Protein AF-A0A7V5NV35-F1 (afdb_monomer_lite)

Sequence (271 aa):
MITYDWQQRMRKDTLDFLEHKIPDKDYDFEIIYNAYPERVNGEVPQPVVTYVAKEMRKVIQNDPDTYIDFLLFIQKNKGDNGKKIFNYVMSKVALKHPGSYDEIFRKALKDTHDKSEIKKICDNIILPLLKKYPDKYIDDVITTVRHVPKDDVIDCAFATLCKYMKTNKTQAKTINQKIDSFWNSENKMIRNGIVQILKCLYKIDKRLYRDTYRSYQSTYNPNFIEILADSISENSQLIREIVERWEKSGNIRIKKAAHTAEKTLKKLKRT

Foldseek 3Di:
DPPLPLLVQLLVLLVCCLPPVLVVVNLPNCVSCVSPDDDDVNHDDPVVLVSSLVSNLVPCLVPVVSCVVSLLCLCPPVPPSSLVSSLSNQLNNCLSPPPPCLVVLLVSCQVDDDLVSLLSNLVRHLLVCCVRPVVVSLVSLLVSLVPRPDLSNLLSSLVSVLVNCQVPVVCLLVSLVSLVVCLPPPDPSSLVSLLSSLLSCCVRPVPVSLVVCVVCLPDPDLSNLLSLLSNDDAQDPSLVVSLVVQCPDPDPSSVVSSVSSVVVNVVRVVD

Secondary structure (DSSP, 8-state):
-----HHHHHHHHHHHIIIIITTTT---GGGGGGG----BTTB--HHHHHHHHHHHHHHHTTS-GGGHHHHHHHHHHSHHHHHHHHHHHHHHHHHHSTTTTHHHHHHHHHH---HHHHHHHIIIIIHHHHHHSHHHHHHHHHHHHHH---HHHHHHHHHHHHHHHHH-GGGHHHHHHHGGGGTT---HHHHHHHHHHHHHHHHH-HHHHHHHHHHHTT---HHHHHHHHHT-----HHHHHHHHHHHT-S-HHHHHHHHHHHHHHHHHHT-

Radius of gyration: 23.95 Å; chains: 1; bounding box: 50×41×72 Å

Structure (mmCIF, N/CA/C/O backbone):
data_AF-A0A7V5NV35-F1
#
_entry.id   AF-A0A7V5NV35-F1
#
loop_
_atom_site.group_PDB
_atom_site.id
_atom_site.type_symbol
_atom_site.label_atom_id
_atom_site.label_alt_id
_atom_site.label_comp_id
_atom_site.label_asym_id
_atom_site.label_entity_id
_atom_site.label_seq_id
_atom_site.pdbx_PDB_ins_code
_atom_site.Cartn_x
_atom_site.Cartn_y
_atom_site.Cartn_z
_atom_site.occupancy
_atom_site.B_iso_or_equiv
_atom_site.auth_seq_id
_atom_site.auth_comp_id
_atom_site.auth_asym_id
_atom_site.auth_atom_id
_atom_site.pdbx_PDB_model_num
ATOM 1 N N . MET A 1 1 ? 19.141 28.325 -36.140 1.00 39.19 1 MET A N 1
ATOM 2 C CA . MET A 1 1 ? 19.020 27.668 -34.823 1.00 39.19 1 MET A CA 1
ATOM 3 C C . MET A 1 1 ? 18.359 26.324 -35.083 1.00 39.19 1 MET A C 1
ATOM 5 O O . MET A 1 1 ? 17.170 26.300 -35.360 1.00 39.19 1 MET A O 1
ATOM 9 N N . ILE A 1 2 ? 19.138 25.243 -35.194 1.00 38.41 2 ILE A N 1
ATOM 10 C CA . ILE A 1 2 ? 18.564 23.910 -35.424 1.00 38.41 2 ILE A CA 1
ATOM 11 C C . ILE A 1 2 ? 17.849 23.546 -34.129 1.00 38.41 2 ILE A C 1
ATOM 13 O O . ILE A 1 2 ? 18.498 23.426 -33.092 1.00 38.41 2 ILE A O 1
ATOM 17 N N . THR A 1 3 ? 16.525 23.432 -34.168 1.00 46.84 3 THR A N 1
ATOM 18 C CA . THR A 1 3 ? 15.734 22.845 -33.087 1.00 46.84 3 THR A CA 1
ATOM 19 C C . THR A 1 3 ? 16.183 21.393 -32.980 1.00 46.84 3 THR A C 1
ATOM 21 O O . THR A 1 3 ? 15.725 20.528 -33.719 1.00 46.84 3 THR A O 1
ATOM 24 N N . TYR A 1 4 ? 17.205 21.149 -32.167 1.00 56.69 4 TYR A N 1
ATOM 25 C CA . TYR A 1 4 ? 17.780 19.831 -31.980 1.00 56.69 4 TYR A CA 1
ATOM 26 C C . TYR A 1 4 ? 16.712 18.965 -31.307 1.00 56.69 4 TYR A C 1
ATOM 28 O O . TYR A 1 4 ? 16.421 19.131 -30.120 1.00 56.69 4 TYR A O 1
ATOM 36 N N . ASP A 1 5 ? 16.071 18.093 -32.088 1.00 81.38 5 ASP A N 1
ATOM 37 C CA . ASP A 1 5 ? 15.040 17.182 -31.599 1.00 81.38 5 ASP A CA 1
ATOM 38 C C . ASP A 1 5 ? 15.710 16.043 -30.817 1.00 81.38 5 ASP A C 1
ATOM 40 O O . ASP A 1 5 ? 15.883 14.912 -31.280 1.00 81.38 5 ASP A O 1
ATOM 44 N N . TRP A 1 6 ? 16.146 16.380 -29.603 1.00 84.81 6 TRP A N 1
ATOM 45 C CA . TRP A 1 6 ? 16.768 15.453 -28.665 1.00 84.81 6 TRP A CA 1
ATOM 46 C C . TRP A 1 6 ? 15.860 14.256 -28.367 1.00 84.81 6 TRP A C 1
ATOM 48 O O . TRP A 1 6 ? 16.369 13.190 -28.033 1.00 84.81 6 TRP A O 1
ATOM 58 N N . GLN A 1 7 ? 14.537 14.400 -28.519 1.00 89.50 7 GLN A N 1
ATOM 59 C CA . GLN A 1 7 ? 13.579 13.317 -28.315 1.00 89.50 7 GLN A CA 1
ATOM 60 C C . GLN A 1 7 ? 13.714 12.263 -29.410 1.00 89.50 7 GLN A C 1
ATOM 62 O O . GLN A 1 7 ? 13.803 11.075 -29.103 1.00 89.50 7 GLN A O 1
ATOM 67 N N . GLN A 1 8 ? 13.792 12.679 -30.678 1.00 89.69 8 GLN A N 1
ATOM 68 C CA . GLN A 1 8 ? 14.031 11.751 -31.787 1.00 89.69 8 GLN A CA 1
ATOM 69 C C . GLN A 1 8 ? 15.355 11.007 -31.633 1.00 89.69 8 GLN A C 1
ATOM 71 O O . GLN A 1 8 ? 15.385 9.782 -31.772 1.00 89.69 8 GLN A O 1
ATOM 76 N N . ARG A 1 9 ? 16.434 11.726 -31.298 1.00 89.50 9 ARG A N 1
ATOM 77 C CA . ARG A 1 9 ? 17.740 11.095 -31.081 1.00 89.50 9 ARG A CA 1
ATOM 78 C C . ARG A 1 9 ? 17.706 10.123 -29.902 1.00 89.50 9 ARG A C 1
ATOM 80 O O . ARG A 1 9 ? 18.072 8.970 -30.077 1.00 89.50 9 ARG A O 1
ATOM 87 N N . MET A 1 10 ? 17.179 10.533 -28.747 1.00 91.75 10 MET A N 1
ATOM 88 C CA . MET A 1 10 ? 17.043 9.642 -27.588 1.00 91.75 10 MET A CA 1
ATOM 89 C C . MET A 1 10 ? 16.215 8.410 -27.881 1.00 91.75 10 MET A C 1
ATOM 91 O O . MET A 1 10 ? 16.534 7.334 -27.390 1.00 91.75 10 MET A O 1
ATOM 95 N N . ARG A 1 11 ? 15.129 8.552 -28.644 1.00 94.56 11 ARG A N 1
ATOM 96 C CA . ARG A 1 11 ? 14.319 7.406 -29.037 1.00 94.56 11 ARG A CA 1
ATOM 97 C C . ARG A 1 11 ? 15.155 6.418 -29.844 1.00 94.56 11 ARG A C 1
ATOM 99 O O . ARG A 1 11 ? 15.095 5.231 -29.551 1.00 94.56 11 ARG A O 1
ATOM 106 N N . LYS A 1 12 ? 15.931 6.899 -30.820 1.00 94.38 12 LYS A N 1
ATOM 107 C CA . LYS A 1 12 ? 16.831 6.052 -31.611 1.00 94.38 12 LYS A CA 1
ATOM 108 C C . LYS A 1 12 ? 17.874 5.370 -30.722 1.00 94.38 12 LYS A C 1
ATOM 110 O O . LYS A 1 12 ? 17.981 4.153 -30.773 1.00 94.38 12 LYS A O 1
ATOM 115 N N . ASP A 1 13 ? 18.541 6.129 -29.858 1.00 94.50 13 ASP A N 1
ATOM 116 C CA . ASP A 1 13 ? 19.580 5.613 -28.957 1.00 94.50 13 ASP A CA 1
ATOM 117 C C . ASP A 1 13 ? 18.999 4.624 -27.923 1.00 94.50 13 ASP A C 1
ATOM 119 O O . ASP A 1 13 ? 19.639 3.643 -27.565 1.00 94.50 13 ASP A O 1
ATOM 123 N N . THR A 1 14 ? 17.752 4.825 -27.478 1.00 95.69 14 THR A N 1
ATOM 124 C CA . THR A 1 14 ? 17.052 3.877 -26.592 1.00 95.69 14 THR A CA 1
ATOM 125 C C . THR A 1 14 ? 16.744 2.565 -27.306 1.00 95.69 14 THR A C 1
ATOM 127 O O . THR A 1 14 ? 16.887 1.503 -26.708 1.00 95.69 14 THR A O 1
ATOM 130 N N . LEU A 1 15 ? 16.287 2.624 -28.560 1.00 95.44 15 LEU A N 1
ATOM 131 C CA . LEU A 1 15 ? 16.001 1.423 -29.347 1.00 95.44 15 LEU A CA 1
ATOM 132 C C . LEU A 1 15 ? 17.287 0.648 -29.640 1.00 95.44 15 LEU A C 1
ATOM 134 O O . LEU A 1 15 ? 17.321 -0.552 -29.400 1.00 95.44 15 LEU A O 1
ATOM 138 N N . ASP A 1 16 ? 18.341 1.351 -30.053 1.00 95.12 16 ASP A N 1
ATOM 139 C CA . ASP A 1 16 ? 19.663 0.767 -30.286 1.00 95.12 16 ASP A CA 1
ATOM 140 C C . ASP A 1 16 ? 20.226 0.098 -29.023 1.00 95.12 16 ASP A C 1
ATOM 142 O O . ASP A 1 16 ? 20.675 -1.044 -29.066 1.00 95.12 16 ASP A O 1
ATOM 146 N N . PHE A 1 17 ? 20.109 0.762 -27.868 1.00 96.19 17 PHE A N 1
ATOM 147 C CA . PHE A 1 17 ? 20.490 0.184 -26.582 1.00 96.19 17 PHE A CA 1
ATOM 148 C C . PHE A 1 17 ? 19.737 -1.124 -26.292 1.00 96.19 17 PHE A C 1
ATOM 150 O O . PHE A 1 17 ? 20.342 -2.123 -25.907 1.00 96.19 17 PHE A O 1
ATOM 157 N N . LEU A 1 18 ? 18.418 -1.148 -26.493 1.00 95.25 18 LEU A N 1
ATOM 158 C CA . LEU A 1 18 ? 17.619 -2.347 -26.233 1.00 95.25 18 LEU A CA 1
ATOM 159 C C . LEU A 1 18 ? 17.896 -3.494 -27.211 1.00 95.25 18 LEU A C 1
ATOM 161 O O . LEU A 1 18 ? 17.760 -4.648 -26.811 1.00 95.25 18 LEU A O 1
ATOM 165 N N . GLU A 1 19 ? 18.241 -3.186 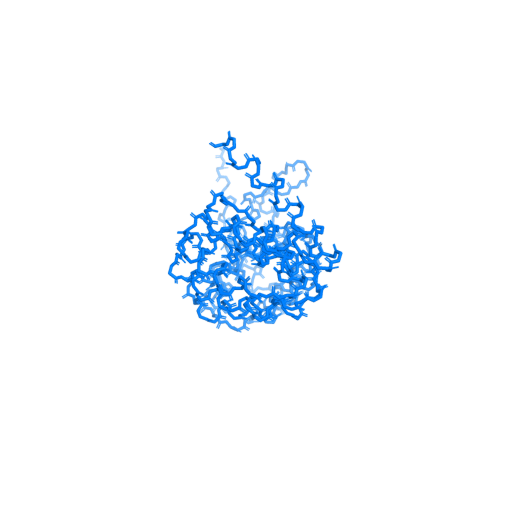-28.459 1.00 93.94 19 GLU A N 1
ATOM 166 C CA . GLU A 1 19 ? 18.465 -4.172 -29.520 1.00 93.94 19 GLU A CA 1
ATOM 167 C C . GLU A 1 19 ? 19.887 -4.740 -29.502 1.00 93.94 19 GLU A C 1
ATOM 169 O O . GLU A 1 19 ? 20.060 -5.942 -29.673 1.00 93.94 19 GLU A O 1
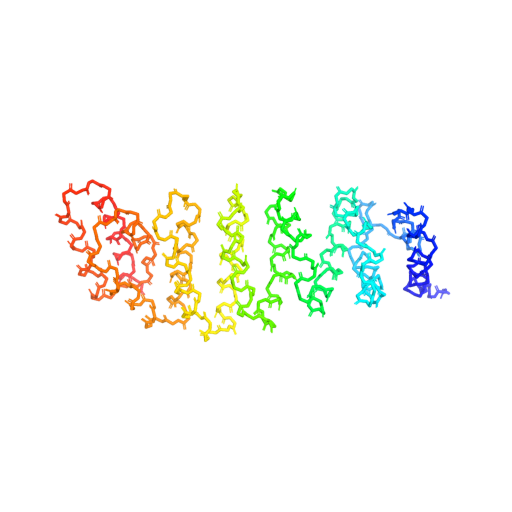ATOM 174 N N . HIS A 1 20 ? 20.896 -3.905 -29.240 1.00 93.56 20 HIS A N 1
ATOM 175 C CA . HIS A 1 20 ? 22.301 -4.292 -29.379 1.00 93.56 20 HIS A CA 1
ATOM 176 C C . HIS A 1 20 ? 23.048 -4.377 -28.045 1.00 93.56 20 HIS A C 1
ATOM 178 O O . HIS A 1 20 ? 23.904 -5.237 -27.885 1.00 93.56 20 HIS A O 1
ATOM 184 N N . LYS A 1 21 ? 22.733 -3.530 -27.053 1.00 93.75 21 LYS A N 1
ATOM 185 C CA . LYS A 1 21 ? 23.484 -3.500 -25.780 1.00 93.75 21 LYS A CA 1
ATOM 186 C C . LYS A 1 21 ? 22.980 -4.509 -24.757 1.00 93.75 21 LYS A C 1
ATOM 188 O O . LYS A 1 21 ? 23.778 -5.164 -24.089 1.00 93.75 21 LYS A O 1
ATOM 193 N N . ILE A 1 22 ? 21.659 -4.666 -24.649 1.00 93.06 22 ILE A N 1
ATOM 194 C CA . ILE A 1 22 ? 21.060 -5.614 -23.701 1.00 93.06 22 ILE A CA 1
ATOM 195 C C . ILE A 1 22 ? 21.490 -7.068 -23.964 1.00 93.06 22 ILE A C 1
ATOM 197 O O . ILE A 1 22 ? 21.887 -7.716 -22.992 1.00 93.06 22 ILE A O 1
ATOM 201 N N . PRO A 1 23 ? 21.470 -7.598 -25.207 1.00 91.81 23 PRO A N 1
ATOM 202 C CA . PRO A 1 23 ? 21.914 -8.973 -25.465 1.00 91.81 23 PRO A CA 1
ATOM 203 C C . PRO A 1 23 ? 23.375 -9.226 -25.068 1.00 91.81 23 PRO A C 1
ATOM 205 O O . PRO A 1 23 ? 23.697 -10.295 -24.549 1.00 91.81 23 PRO A O 1
ATOM 208 N N . ASP A 1 24 ? 24.227 -8.209 -25.213 1.00 92.12 24 ASP A N 1
ATOM 209 C CA . ASP A 1 24 ? 25.645 -8.244 -24.836 1.00 92.12 24 ASP A CA 1
ATOM 210 C C . ASP A 1 24 ? 25.883 -8.034 -23.328 1.00 92.12 24 ASP A C 1
ATOM 212 O O . ASP A 1 24 ? 27.025 -7.988 -22.867 1.00 92.12 24 ASP A O 1
ATOM 216 N N . LYS A 1 25 ? 24.809 -7.925 -22.530 1.00 92.12 25 LYS A N 1
ATOM 217 C CA . LYS A 1 25 ? 24.832 -7.633 -21.085 1.00 92.12 25 LYS A CA 1
ATOM 218 C C . LYS A 1 25 ? 25.487 -6.290 -20.734 1.00 92.12 25 LYS A C 1
ATOM 220 O O . LYS A 1 25 ? 25.892 -6.075 -19.589 1.00 92.12 25 LYS A O 1
ATOM 225 N N . ASP A 1 26 ? 25.542 -5.365 -21.691 1.00 93.69 26 ASP A N 1
ATOM 226 C CA . ASP A 1 26 ? 25.956 -3.980 -21.482 1.00 93.69 26 ASP A CA 1
ATOM 227 C C . ASP A 1 26 ? 24.750 -3.162 -20.995 1.00 93.69 26 ASP A C 1
ATOM 229 O O . ASP A 1 26 ? 23.953 -2.624 -21.762 1.00 93.69 26 ASP A O 1
ATOM 233 N N . TYR A 1 27 ? 24.571 -3.123 -19.674 1.00 94.94 27 TYR A N 1
ATOM 234 C CA . TYR A 1 27 ? 23.415 -2.494 -19.028 1.00 94.94 27 TYR A CA 1
ATOM 235 C C . TYR A 1 27 ? 23.615 -1.008 -18.699 1.00 94.94 27 TYR A C 1
ATOM 237 O O . TYR A 1 27 ? 22.862 -0.443 -17.892 1.00 94.94 27 TYR A O 1
ATOM 245 N N . ASP A 1 28 ? 24.609 -0.351 -19.302 1.00 93.00 28 ASP A N 1
ATOM 246 C CA . ASP A 1 28 ? 24.886 1.063 -19.065 1.00 93.00 28 ASP A CA 1
ATOM 247 C C . ASP A 1 28 ? 23.948 1.999 -19.844 1.00 93.00 28 ASP A C 1
ATOM 249 O O . ASP A 1 28 ? 24.339 2.709 -20.768 1.00 93.00 28 ASP A O 1
ATOM 253 N N . PHE A 1 29 ? 22.671 2.025 -19.453 1.00 93.19 29 PHE A N 1
ATOM 254 C CA . PHE A 1 29 ? 21.657 2.838 -20.134 1.00 93.19 29 PHE A CA 1
ATOM 255 C C . PHE A 1 29 ? 21.919 4.351 -20.067 1.00 93.19 29 PHE A C 1
ATOM 257 O O . PHE A 1 29 ? 21.301 5.116 -20.808 1.00 93.19 29 PHE A O 1
ATOM 264 N N . GLU A 1 30 ? 22.794 4.810 -19.169 1.00 91.94 30 GLU A N 1
ATOM 265 C CA . GLU A 1 30 ? 23.096 6.233 -18.991 1.00 91.94 30 GLU A CA 1
ATOM 266 C C . GLU A 1 30 ? 23.756 6.829 -20.242 1.00 91.94 30 GLU A C 1
ATOM 268 O O . GLU A 1 30 ? 23.628 8.031 -20.481 1.00 91.94 30 GLU A O 1
ATOM 273 N N . ILE A 1 31 ? 24.331 5.983 -21.110 1.00 90.69 31 ILE A N 1
ATOM 274 C CA . ILE A 1 31 ? 24.833 6.363 -22.436 1.00 90.69 31 ILE A CA 1
ATOM 275 C C . ILE A 1 31 ? 23.765 7.044 -23.308 1.00 90.69 31 ILE A C 1
ATOM 277 O O . ILE A 1 31 ? 24.090 7.945 -24.081 1.00 90.69 31 ILE A O 1
ATOM 281 N N . ILE A 1 32 ? 22.483 6.695 -23.137 1.00 93.12 32 ILE A N 1
ATOM 282 C CA . ILE A 1 32 ? 21.355 7.300 -23.868 1.00 93.12 32 ILE A CA 1
ATOM 283 C C . ILE A 1 32 ? 21.252 8.802 -23.552 1.00 93.12 32 ILE A C 1
ATOM 285 O O . ILE A 1 32 ? 20.855 9.609 -24.396 1.00 93.12 32 ILE A O 1
ATOM 289 N N . TYR A 1 33 ? 21.648 9.219 -22.346 1.00 92.81 33 TYR A N 1
ATOM 290 C CA . TYR A 1 33 ? 21.588 10.620 -21.929 1.00 92.81 33 TYR A CA 1
ATOM 291 C C . TYR A 1 33 ? 22.643 11.504 -22.597 1.00 92.81 33 TYR A C 1
ATOM 293 O O . TYR A 1 33 ? 22.518 12.727 -22.534 1.00 92.81 33 TYR A O 1
ATOM 301 N N . ASN A 1 34 ? 23.630 10.931 -23.294 1.00 88.00 34 ASN A N 1
ATOM 302 C CA . ASN A 1 34 ? 24.572 11.702 -24.111 1.00 88.00 34 ASN A CA 1
ATOM 303 C C . ASN A 1 34 ? 23.867 12.456 -25.248 1.00 88.00 34 ASN A C 1
ATOM 305 O O . ASN A 1 34 ? 24.372 13.471 -25.726 1.00 88.00 34 ASN A O 1
ATOM 309 N N . ALA A 1 35 ? 22.667 12.016 -25.645 1.00 85.00 35 ALA A N 1
ATOM 310 C CA . ALA A 1 35 ? 21.836 12.725 -26.607 1.00 85.00 35 ALA A CA 1
ATOM 311 C C . ALA A 1 35 ? 21.340 14.093 -26.104 1.00 85.00 35 ALA A C 1
ATOM 313 O O . ALA A 1 35 ? 20.920 14.897 -26.934 1.00 85.00 35 ALA A O 1
ATOM 314 N N . TYR A 1 36 ? 21.386 14.379 -24.796 1.00 87.06 36 TYR A N 1
ATOM 315 C CA . TYR A 1 36 ? 20.931 15.640 -24.202 1.00 87.06 36 TYR A CA 1
ATOM 316 C C . TYR A 1 36 ? 22.013 16.234 -23.304 1.00 87.06 36 TYR A C 1
ATOM 318 O O . TYR A 1 36 ? 22.296 15.661 -22.255 1.00 87.06 36 TYR A O 1
ATOM 326 N N . PRO A 1 37 ? 22.632 17.362 -23.683 1.00 82.00 37 PRO A N 1
ATOM 327 C CA . PRO A 1 37 ? 23.803 17.888 -22.984 1.00 82.00 37 PRO A CA 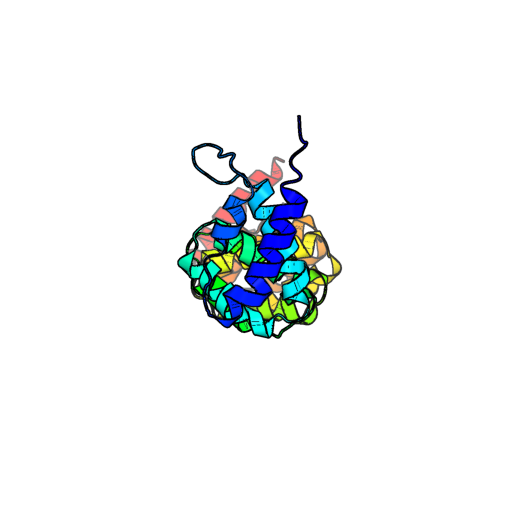1
ATOM 328 C C . PRO A 1 37 ? 23.470 18.654 -21.697 1.00 82.00 37 PRO A C 1
ATOM 330 O O . PRO A 1 37 ? 24.323 18.761 -20.820 1.00 82.00 37 PRO A O 1
ATOM 333 N N . GLU A 1 38 ? 22.252 19.183 -21.546 1.00 86.94 38 GLU A N 1
ATOM 334 C CA . GLU A 1 38 ? 21.926 20.041 -20.402 1.00 86.94 38 GLU A CA 1
ATOM 335 C C . GLU A 1 38 ? 21.842 19.243 -19.094 1.00 86.94 38 GLU A C 1
ATOM 337 O O . GLU A 1 38 ? 21.333 18.116 -19.042 1.00 86.94 38 GLU A O 1
ATOM 342 N N . ARG A 1 39 ? 22.344 19.843 -18.014 1.00 87.81 39 ARG A N 1
ATOM 343 C CA . ARG A 1 39 ? 22.343 19.277 -16.663 1.00 87.81 39 ARG A CA 1
ATOM 344 C C . ARG A 1 39 ? 21.788 20.304 -15.687 1.00 87.81 39 ARG A C 1
ATOM 346 O O . ARG A 1 39 ? 22.099 21.487 -15.792 1.00 87.81 39 ARG A O 1
ATOM 353 N N . VAL A 1 40 ? 20.999 19.850 -14.721 1.00 82.06 40 VAL A N 1
ATOM 354 C CA . VAL A 1 40 ? 20.509 20.678 -13.611 1.00 82.06 40 VAL A CA 1
ATOM 355 C C . VAL A 1 40 ? 21.204 20.184 -12.354 1.00 82.06 40 VAL A C 1
ATOM 357 O O . VAL A 1 40 ? 21.063 19.019 -12.002 1.00 82.06 40 VAL A O 1
ATOM 360 N N . ASN A 1 41 ? 21.999 21.045 -11.711 1.00 84.12 41 ASN A N 1
ATOM 361 C CA . ASN A 1 41 ? 22.854 20.676 -10.571 1.00 84.12 41 ASN A CA 1
ATOM 362 C C . ASN A 1 41 ? 23.785 19.478 -10.858 1.00 84.12 41 ASN A C 1
ATOM 364 O O . ASN A 1 41 ? 24.036 18.659 -9.983 1.00 84.12 41 ASN A O 1
ATOM 368 N N . GLY A 1 42 ? 24.274 19.355 -12.097 1.00 83.00 42 GLY A N 1
ATOM 369 C CA . GLY A 1 42 ? 25.127 18.238 -12.522 1.00 83.00 42 GLY A CA 1
ATOM 370 C C . GLY A 1 42 ? 24.375 16.952 -12.889 1.00 83.00 42 GLY A C 1
ATOM 371 O O . GLY A 1 42 ? 24.991 16.027 -13.410 1.00 83.00 42 GLY A O 1
ATOM 372 N N . GLU A 1 43 ? 23.053 16.901 -12.713 1.00 87.56 43 GLU A N 1
ATOM 373 C CA . GLU A 1 43 ? 22.237 15.715 -12.985 1.00 87.56 43 GLU A CA 1
ATOM 374 C C . GLU A 1 43 ? 21.413 15.834 -14.274 1.00 87.56 43 GLU A C 1
ATOM 376 O O . GLU A 1 43 ? 21.097 16.926 -14.759 1.00 87.56 43 GLU A O 1
ATOM 381 N N . VAL A 1 44 ? 21.037 14.681 -14.837 1.00 89.50 44 VAL A N 1
ATOM 382 C CA . VAL A 1 44 ? 20.101 14.606 -15.967 1.00 89.50 44 VAL A CA 1
ATOM 383 C C . VAL A 1 44 ? 18.705 15.025 -15.488 1.00 89.50 44 VAL A C 1
ATOM 385 O O . VAL A 1 44 ? 18.203 14.449 -14.518 1.00 89.50 44 VAL A O 1
ATOM 388 N N . PRO A 1 45 ? 18.027 15.974 -16.162 1.00 91.06 45 PRO A N 1
ATOM 389 C CA . PRO A 1 45 ? 16.705 16.415 -15.736 1.00 91.06 45 PRO A CA 1
ATOM 390 C C . PRO A 1 45 ? 15.687 15.272 -15.648 1.00 91.06 45 PRO A C 1
ATOM 392 O O . PRO A 1 45 ? 15.574 14.429 -16.540 1.00 91.06 45 PRO A O 1
ATOM 395 N N . GLN A 1 46 ? 14.855 15.287 -14.606 1.00 89.56 46 GLN A N 1
ATOM 396 C CA . GLN A 1 46 ? 13.826 14.266 -14.387 1.00 89.56 46 GLN A CA 1
ATOM 397 C C . GLN A 1 46 ? 12.871 14.035 -15.585 1.00 89.56 46 GLN A C 1
ATOM 399 O O . GLN A 1 46 ? 12.494 12.878 -15.823 1.00 89.56 46 GLN A O 1
ATOM 404 N N . PRO A 1 47 ? 12.466 15.063 -16.363 1.00 90.31 47 PRO A N 1
ATOM 405 C CA . PRO A 1 47 ? 11.667 14.853 -17.572 1.00 90.31 47 PRO A CA 1
ATOM 406 C C . PRO A 1 47 ? 12.365 13.974 -18.618 1.00 90.31 47 PRO A C 1
ATOM 408 O O . PRO A 1 47 ? 11.703 13.159 -19.258 1.00 90.31 47 PRO A O 1
ATOM 411 N N . VAL A 1 48 ? 13.692 14.078 -18.739 1.00 92.12 48 VAL A N 1
ATOM 412 C CA . VAL A 1 48 ? 14.505 13.282 -19.670 1.00 92.12 48 VAL A CA 1
ATOM 413 C C . VAL A 1 48 ? 14.561 11.821 -19.225 1.00 92.12 48 VAL A C 1
ATOM 415 O O . VAL A 1 48 ? 14.246 10.930 -20.012 1.00 92.12 48 VAL A O 1
ATOM 418 N N . VAL A 1 49 ? 14.841 11.567 -17.942 1.00 93.00 49 VAL A N 1
ATOM 419 C CA . VAL A 1 49 ? 14.804 10.209 -17.356 1.00 93.00 49 VAL A CA 1
ATOM 420 C C . VAL A 1 49 ? 13.438 9.553 -17.592 1.00 93.00 49 VAL A C 1
ATOM 422 O O . VAL A 1 49 ? 13.335 8.385 -17.963 1.00 93.00 49 VAL A O 1
ATOM 425 N N . THR A 1 50 ? 12.365 10.328 -17.424 1.00 92.62 50 THR A N 1
ATOM 426 C CA . THR A 1 50 ? 10.989 9.858 -17.637 1.00 92.62 50 THR A CA 1
ATOM 427 C C . THR A 1 50 ? 10.701 9.565 -19.114 1.00 92.62 50 THR A C 1
ATOM 429 O O . THR A 1 50 ? 9.979 8.613 -19.416 1.00 92.62 50 THR A O 1
ATOM 432 N N . TYR A 1 51 ? 11.260 10.354 -20.038 1.00 94.19 51 TYR A N 1
ATOM 433 C CA . TYR A 1 51 ? 11.150 10.113 -21.477 1.00 94.19 51 TYR A CA 1
ATOM 434 C C . TYR A 1 51 ? 11.832 8.799 -21.876 1.00 94.19 51 TYR A C 1
ATOM 436 O O . TYR A 1 51 ? 11.187 7.952 -22.493 1.00 94.19 51 TYR A O 1
ATOM 444 N N . VAL A 1 52 ? 13.077 8.574 -21.443 1.00 95.00 52 VAL A N 1
ATOM 445 C CA . VAL A 1 52 ? 13.807 7.321 -21.713 1.00 95.00 52 VAL A CA 1
ATOM 446 C C . VAL A 1 52 ? 13.060 6.119 -21.134 1.00 95.00 52 VAL A C 1
ATOM 448 O O . VAL A 1 52 ? 12.807 5.150 -21.848 1.00 95.00 52 VAL A O 1
ATOM 451 N N . ALA A 1 53 ? 12.579 6.209 -19.889 1.00 95.31 53 ALA A N 1
ATOM 452 C CA . ALA A 1 53 ? 11.758 5.157 -19.285 1.00 95.31 53 ALA A CA 1
ATOM 453 C C . ALA A 1 53 ? 10.498 4.836 -20.115 1.00 95.31 53 ALA A C 1
ATOM 455 O O . ALA A 1 53 ? 10.079 3.680 -20.212 1.00 95.31 53 ALA A O 1
ATOM 456 N N . LYS A 1 54 ? 9.878 5.858 -20.722 1.00 95.31 54 LYS A N 1
ATOM 457 C CA . LYS A 1 54 ? 8.701 5.704 -21.585 1.00 95.31 54 LYS A CA 1
ATOM 458 C C . LYS A 1 54 ? 9.032 4.995 -22.887 1.00 95.31 54 LYS A C 1
ATOM 460 O O . LYS A 1 54 ? 8.254 4.123 -23.275 1.00 95.31 54 LYS A O 1
ATOM 465 N N . GLU A 1 55 ? 10.132 5.352 -23.539 1.00 95.94 55 GLU A N 1
ATOM 466 C CA . GLU A 1 55 ? 10.567 4.682 -24.764 1.00 95.94 55 GLU A CA 1
ATOM 467 C C . GLU A 1 55 ? 10.971 3.232 -24.481 1.00 95.94 55 GLU A C 1
ATOM 469 O O . GLU A 1 55 ? 10.458 2.335 -25.149 1.00 95.94 55 GLU A O 1
ATOM 474 N N . MET A 1 56 ? 11.731 2.976 -23.408 1.00 96.50 56 MET A N 1
ATOM 475 C CA . MET A 1 56 ? 12.083 1.614 -22.990 1.00 96.50 56 MET A CA 1
ATOM 476 C C . MET A 1 56 ? 10.849 0.744 -22.761 1.00 96.50 56 MET A C 1
ATOM 478 O O . MET A 1 56 ? 10.717 -0.354 -23.299 1.00 96.50 56 MET A O 1
ATOM 482 N N . ARG A 1 57 ? 9.884 1.267 -22.000 1.00 95.56 57 ARG A N 1
ATOM 483 C CA . ARG A 1 57 ? 8.649 0.550 -21.679 1.00 95.56 57 ARG A CA 1
ATOM 484 C C . ARG A 1 57 ? 7.876 0.111 -22.920 1.00 95.56 57 ARG A C 1
ATOM 486 O O . ARG A 1 57 ? 7.240 -0.936 -22.865 1.00 95.56 57 ARG A O 1
ATOM 493 N N . LYS A 1 58 ? 7.867 0.902 -24.004 1.00 94.62 58 LYS A N 1
ATOM 494 C CA . LYS A 1 58 ? 7.109 0.567 -25.226 1.00 94.62 58 LYS A CA 1
ATOM 495 C C . LYS A 1 58 ? 7.545 -0.773 -25.815 1.00 94.62 58 LYS A C 1
ATOM 497 O O . LYS A 1 58 ? 6.678 -1.497 -26.298 1.00 94.62 58 LYS A O 1
ATOM 502 N N . VAL A 1 59 ? 8.842 -1.068 -25.744 1.00 94.62 59 VAL A N 1
ATOM 503 C CA . VAL A 1 59 ? 9.449 -2.312 -26.228 1.00 94.62 59 VAL A CA 1
ATOM 504 C C . VAL A 1 59 ? 9.335 -3.397 -25.160 1.00 94.62 59 VAL A C 1
ATOM 506 O O . VAL A 1 59 ? 8.673 -4.407 -25.387 1.00 94.62 59 VAL A O 1
ATOM 509 N N . ILE A 1 60 ? 9.856 -3.132 -23.956 1.00 95.12 60 ILE A N 1
ATOM 510 C CA . ILE A 1 60 ? 9.967 -4.123 -22.873 1.00 95.12 60 ILE A CA 1
ATOM 511 C C . ILE A 1 60 ? 8.607 -4.724 -22.490 1.00 95.12 60 ILE A C 1
ATOM 513 O O . ILE A 1 60 ? 8.510 -5.905 -22.197 1.00 95.12 60 ILE A O 1
ATOM 517 N N . GLN A 1 61 ? 7.513 -3.956 -22.518 1.00 93.25 61 GLN A N 1
ATOM 518 C CA . GLN A 1 61 ? 6.190 -4.493 -22.157 1.00 93.25 61 GLN A CA 1
ATOM 519 C C . GLN A 1 61 ? 5.658 -5.575 -23.119 1.00 93.25 61 GLN A C 1
ATOM 521 O O . GLN A 1 61 ? 4.644 -6.213 -22.819 1.00 93.25 61 GLN A O 1
ATOM 526 N N . ASN A 1 62 ? 6.251 -5.730 -24.305 1.00 92.31 62 ASN A N 1
ATOM 527 C CA . ASN A 1 62 ? 5.831 -6.727 -25.289 1.00 92.31 62 ASN A CA 1
ATOM 528 C C . ASN A 1 62 ? 6.599 -8.039 -25.163 1.00 92.31 62 ASN A C 1
ATOM 530 O O . ASN A 1 62 ? 5.982 -9.073 -25.385 1.00 92.31 62 ASN A O 1
ATOM 534 N N . ASP A 1 63 ? 7.858 -7.981 -24.738 1.00 92.31 63 ASP A N 1
ATOM 535 C CA . ASP A 1 63 ? 8.700 -9.149 -24.485 1.00 92.31 63 ASP A CA 1
ATOM 536 C C . ASP A 1 63 ? 9.515 -8.969 -23.188 1.00 92.31 63 ASP A C 1
ATOM 538 O O . ASP A 1 63 ? 10.725 -8.774 -23.219 1.00 92.31 63 ASP A O 1
ATOM 542 N N . PRO A 1 64 ? 8.845 -8.904 -22.027 1.00 91.81 64 PRO A N 1
ATOM 543 C CA . PRO A 1 64 ? 9.486 -8.580 -20.751 1.00 91.81 64 PRO A CA 1
ATOM 544 C C . PRO A 1 64 ? 10.556 -9.577 -20.299 1.00 91.81 64 PRO A C 1
ATOM 546 O O . PRO A 1 64 ? 11.508 -9.149 -19.647 1.00 91.81 64 PRO A O 1
ATOM 549 N N . ASP A 1 65 ? 10.413 -10.862 -20.634 1.00 91.88 65 ASP A N 1
ATOM 550 C CA . ASP A 1 65 ? 11.304 -11.931 -20.167 1.00 91.88 65 ASP A CA 1
ATOM 551 C C . ASP A 1 65 ? 12.747 -11.706 -20.635 1.00 91.88 65 ASP A C 1
ATOM 553 O O . ASP A 1 65 ? 13.679 -11.831 -19.840 1.00 91.88 65 ASP A O 1
ATOM 557 N N . THR A 1 66 ? 12.920 -11.223 -21.869 1.00 92.88 66 THR A N 1
ATOM 558 C CA . THR A 1 66 ? 14.215 -10.830 -22.448 1.00 92.88 66 THR A CA 1
ATOM 559 C C . THR A 1 66 ? 14.936 -9.741 -21.643 1.00 92.88 66 THR A C 1
ATOM 561 O O . THR A 1 66 ? 16.162 -9.662 -21.657 1.00 92.88 66 THR A O 1
ATOM 564 N N . TYR A 1 67 ? 14.205 -8.904 -20.900 1.00 94.00 67 TYR A N 1
ATOM 565 C CA . TYR A 1 67 ? 14.761 -7.735 -20.210 1.00 94.00 67 TYR A CA 1
ATOM 566 C C . TYR A 1 67 ? 14.787 -7.867 -18.682 1.00 94.00 67 TYR A C 1
ATOM 568 O O . TYR A 1 67 ? 15.130 -6.897 -17.999 1.00 94.00 67 TYR A O 1
ATOM 576 N N . ILE A 1 68 ? 14.430 -9.023 -18.110 1.00 90.94 68 ILE A N 1
ATOM 577 C CA . ILE A 1 68 ? 14.348 -9.179 -16.649 1.00 90.94 68 ILE A CA 1
ATOM 578 C C . ILE A 1 68 ? 15.693 -8.943 -15.964 1.00 90.94 68 ILE A C 1
ATOM 580 O O . ILE A 1 68 ? 15.747 -8.192 -14.988 1.00 90.94 68 ILE A O 1
ATOM 584 N N . ASP A 1 69 ? 16.778 -9.505 -16.493 1.00 92.00 69 ASP A N 1
ATOM 585 C CA . ASP A 1 69 ? 18.113 -9.324 -15.915 1.00 92.00 69 ASP A CA 1
ATOM 586 C C . ASP A 1 69 ? 18.529 -7.850 -15.903 1.00 92.00 69 ASP A C 1
ATOM 588 O O . ASP A 1 69 ? 19.030 -7.348 -14.894 1.00 92.00 69 ASP A O 1
ATOM 592 N N . PHE A 1 70 ? 18.244 -7.129 -16.989 1.00 94.56 70 PHE A N 1
ATOM 593 C CA . PHE A 1 70 ? 18.460 -5.688 -17.077 1.00 94.56 70 PHE A CA 1
ATOM 594 C C . PHE A 1 70 ? 17.636 -4.922 -16.034 1.00 94.56 70 PHE A C 1
ATOM 596 O O . PHE A 1 70 ? 18.171 -4.082 -15.309 1.00 94.56 70 PHE A O 1
ATOM 603 N N . LEU A 1 71 ? 16.341 -5.224 -15.915 1.00 92.62 71 LEU A N 1
ATOM 604 C CA . LEU A 1 71 ? 15.444 -4.555 -14.970 1.00 92.62 71 LEU A CA 1
ATOM 605 C C . LEU A 1 71 ? 15.887 -4.769 -13.515 1.00 92.62 71 LEU A C 1
ATOM 607 O O . LEU A 1 71 ? 15.925 -3.817 -12.731 1.00 92.62 71 LEU A O 1
ATOM 611 N N . LEU A 1 72 ? 16.279 -5.994 -13.164 1.00 90.50 72 LEU A N 1
ATOM 612 C CA . LEU A 1 72 ? 16.838 -6.313 -11.851 1.00 90.50 72 LEU A CA 1
ATOM 613 C C . LEU A 1 72 ? 18.181 -5.607 -11.621 1.00 90.50 72 LEU A C 1
ATOM 615 O O . LEU A 1 72 ? 18.436 -5.096 -10.526 1.00 90.50 72 LEU A O 1
ATOM 619 N N . PHE A 1 73 ? 19.029 -5.537 -12.650 1.00 92.56 73 PHE A N 1
ATOM 620 C CA . PHE A 1 73 ? 20.311 -4.850 -12.573 1.00 92.56 73 PHE A CA 1
ATOM 621 C C . PHE A 1 73 ? 20.141 -3.355 -12.296 1.00 92.56 73 PHE A C 1
ATOM 623 O O . PHE A 1 73 ? 20.753 -2.852 -11.351 1.00 92.56 73 PHE A O 1
ATOM 630 N N . ILE A 1 74 ? 19.305 -2.641 -13.059 1.00 92.81 74 ILE A N 1
ATOM 631 C CA . ILE A 1 74 ? 19.143 -1.188 -12.883 1.00 92.81 74 ILE A CA 1
ATOM 632 C C . ILE A 1 74 ? 18.488 -0.844 -11.548 1.00 92.81 74 ILE A C 1
ATOM 634 O O . ILE A 1 74 ? 18.826 0.175 -10.946 1.00 92.81 74 ILE A O 1
ATOM 638 N N . GLN A 1 75 ? 17.592 -1.701 -11.053 1.00 89.50 75 GLN A N 1
ATOM 639 C CA . GLN A 1 75 ? 16.961 -1.509 -9.754 1.00 89.50 75 GLN A CA 1
ATOM 640 C C . GLN A 1 75 ? 17.997 -1.535 -8.624 1.00 89.50 75 GLN A C 1
ATOM 642 O O . GLN A 1 75 ? 17.910 -0.739 -7.687 1.00 89.50 75 GLN A O 1
ATOM 647 N N . LYS A 1 76 ? 18.966 -2.452 -8.710 1.00 87.44 76 LYS A N 1
ATOM 648 C CA . LYS A 1 76 ? 19.963 -2.677 -7.662 1.00 87.44 76 LYS A CA 1
ATOM 649 C C . LYS A 1 76 ? 21.194 -1.774 -7.792 1.00 87.44 76 LYS A C 1
ATOM 651 O O . LYS A 1 76 ? 21.729 -1.356 -6.772 1.00 87.44 76 LYS A O 1
ATOM 656 N N . ASN A 1 77 ? 21.644 -1.481 -9.014 1.00 90.81 77 ASN A N 1
ATOM 657 C CA . ASN A 1 77 ? 22.993 -0.948 -9.254 1.00 90.81 77 ASN A CA 1
ATOM 658 C C . ASN A 1 77 ? 23.037 0.470 -9.845 1.00 90.81 77 ASN A C 1
ATOM 660 O O . ASN A 1 77 ? 24.102 1.075 -9.854 1.00 90.81 77 ASN A O 1
ATOM 664 N N . LYS A 1 78 ? 21.921 1.021 -10.342 1.00 91.62 78 LYS A N 1
ATOM 665 C CA . LYS A 1 78 ? 21.914 2.293 -11.098 1.00 91.62 78 LYS A CA 1
ATOM 666 C C . LYS A 1 78 ? 21.225 3.454 -10.369 1.00 91.62 78 LYS A C 1
ATOM 668 O O . LYS A 1 78 ? 20.648 4.349 -10.991 1.00 91.62 78 LYS A O 1
ATOM 673 N N . GLY A 1 79 ? 21.270 3.421 -9.036 1.00 88.56 79 GLY A N 1
ATOM 674 C CA . GLY A 1 79 ? 20.780 4.493 -8.168 1.00 88.56 79 GLY A CA 1
ATOM 675 C C . GLY A 1 79 ? 19.323 4.891 -8.432 1.00 88.56 79 GLY A C 1
ATOM 676 O O . GLY A 1 79 ? 18.490 4.085 -8.857 1.00 88.56 79 GLY A O 1
ATOM 677 N N . ASP A 1 80 ? 19.008 6.159 -8.187 1.00 87.62 80 ASP A N 1
ATOM 678 C CA . ASP A 1 80 ? 17.643 6.683 -8.269 1.00 87.62 80 ASP A CA 1
ATOM 679 C C . ASP A 1 80 ? 17.048 6.608 -9.676 1.00 87.62 80 ASP A C 1
ATOM 681 O O . ASP A 1 80 ? 15.859 6.319 -9.835 1.00 87.62 80 ASP A O 1
ATOM 685 N N . ASN A 1 81 ? 17.856 6.854 -10.710 1.00 90.56 81 ASN A N 1
ATOM 686 C CA . ASN A 1 81 ? 17.395 6.813 -12.096 1.00 90.56 81 ASN A CA 1
ATOM 687 C C . ASN A 1 81 ? 17.045 5.386 -12.525 1.00 90.56 81 ASN A C 1
ATOM 689 O O . ASN A 1 81 ? 15.972 5.177 -13.097 1.00 90.56 81 ASN A O 1
ATOM 693 N N . GLY A 1 82 ? 17.871 4.400 -12.161 1.00 91.44 82 GLY A N 1
ATOM 694 C CA . GLY A 1 82 ? 17.572 2.987 -12.386 1.00 91.44 82 GLY A CA 1
ATOM 695 C C . GLY A 1 82 ? 16.272 2.552 -11.704 1.00 91.44 82 GLY A C 1
ATOM 696 O O . GLY A 1 82 ? 15.390 1.984 -12.349 1.00 91.44 82 GLY A O 1
ATOM 697 N N . LYS A 1 83 ? 16.076 2.922 -10.432 1.00 88.12 83 LYS A N 1
ATOM 698 C CA . LYS A 1 83 ? 14.830 2.640 -9.693 1.00 88.12 83 LYS A CA 1
ATOM 699 C C . LYS A 1 83 ? 13.604 3.333 -10.295 1.00 88.12 83 LYS A C 1
ATOM 701 O O . LYS A 1 83 ? 12.509 2.764 -10.298 1.00 88.12 83 LYS A O 1
ATOM 706 N N . LYS A 1 84 ? 13.745 4.565 -10.799 1.00 88.56 84 LYS A N 1
ATOM 707 C CA . LYS A 1 84 ? 12.660 5.294 -11.483 1.00 88.56 84 LYS A CA 1
ATOM 708 C C . LYS A 1 84 ? 12.255 4.588 -12.777 1.00 88.56 84 LYS A C 1
ATOM 710 O O . LYS A 1 84 ? 11.060 4.369 -12.978 1.00 88.56 84 LYS A O 1
ATOM 715 N N . ILE A 1 85 ? 13.224 4.201 -13.610 1.00 92.62 85 ILE A N 1
ATOM 716 C CA . ILE A 1 85 ? 12.976 3.454 -14.851 1.00 92.62 85 ILE A CA 1
ATOM 717 C C . ILE A 1 85 ? 12.318 2.113 -14.531 1.00 92.62 85 ILE A C 1
ATOM 719 O O . ILE A 1 85 ? 11.254 1.825 -15.077 1.00 92.62 85 ILE A O 1
ATOM 723 N N . PHE A 1 86 ? 12.878 1.348 -13.589 1.00 92.25 86 PHE A N 1
ATOM 724 C CA . PHE A 1 86 ? 12.317 0.074 -13.141 1.00 92.25 86 PHE A CA 1
ATOM 725 C C . PHE A 1 86 ? 10.839 0.210 -12.756 1.00 92.25 86 PHE A C 1
ATOM 727 O O . PHE A 1 86 ? 9.980 -0.459 -13.329 1.00 92.25 86 PHE A O 1
ATOM 734 N N . ASN A 1 87 ? 10.513 1.137 -11.848 1.00 88.62 87 ASN A N 1
ATOM 735 C CA . ASN A 1 87 ? 9.135 1.356 -11.404 1.00 88.62 87 ASN A CA 1
ATOM 736 C C . ASN A 1 87 ? 8.207 1.769 -12.557 1.00 88.62 87 ASN A C 1
ATOM 738 O O . ASN A 1 87 ? 7.061 1.319 -12.634 1.00 88.62 87 ASN A O 1
ATOM 742 N N . TYR A 1 88 ? 8.693 2.620 -13.464 1.00 90.94 88 TYR A N 1
ATOM 743 C CA . TYR A 1 88 ? 7.916 3.089 -14.606 1.00 90.94 88 TYR A CA 1
ATOM 744 C C . TYR A 1 88 ? 7.606 1.957 -15.594 1.00 90.94 88 TYR A C 1
ATOM 746 O O . TYR A 1 88 ? 6.458 1.816 -16.026 1.00 90.94 88 TYR A O 1
ATOM 754 N N . VAL A 1 89 ? 8.601 1.133 -15.931 1.00 92.94 89 VAL A N 1
ATOM 755 C CA . VAL A 1 89 ? 8.456 0.004 -16.859 1.00 92.94 89 VAL A CA 1
ATOM 756 C C . VAL A 1 89 ? 7.593 -1.092 -16.234 1.00 92.94 89 VAL A C 1
ATOM 758 O O . VAL A 1 89 ? 6.562 -1.469 -16.805 1.00 92.94 89 VAL A O 1
ATOM 761 N N . MET A 1 90 ? 7.940 -1.531 -15.022 1.00 90.81 90 MET A N 1
ATOM 762 C CA . MET A 1 90 ? 7.265 -2.646 -14.358 1.00 90.81 90 MET A CA 1
ATOM 763 C C . MET A 1 90 ? 5.798 -2.369 -14.040 1.00 90.81 90 MET A C 1
ATOM 765 O O . MET A 1 90 ? 4.989 -3.296 -14.080 1.00 90.81 90 MET A O 1
ATOM 769 N N . SER A 1 91 ? 5.413 -1.105 -13.820 1.00 89.12 91 SER A N 1
ATOM 770 C CA . SER A 1 91 ? 4.001 -0.735 -13.644 1.00 89.12 91 SER A CA 1
ATOM 771 C C . SER A 1 91 ? 3.107 -1.188 -14.805 1.00 89.12 91 SER A C 1
ATOM 773 O O . SER A 1 91 ? 1.952 -1.556 -14.590 1.00 89.12 91 SER A O 1
ATOM 775 N N . LYS A 1 92 ? 3.618 -1.180 -16.047 1.00 91.38 92 LYS A N 1
ATOM 776 C CA . LYS A 1 92 ? 2.869 -1.635 -17.228 1.00 91.38 92 LYS A CA 1
ATOM 777 C C . LYS A 1 92 ? 3.073 -3.108 -17.526 1.00 91.38 92 LYS A C 1
ATOM 779 O O . LYS A 1 92 ? 2.090 -3.760 -17.871 1.00 91.38 92 LYS A O 1
ATOM 784 N N . VAL A 1 93 ? 4.289 -3.624 -17.348 1.00 91.94 93 VAL A N 1
ATOM 785 C CA . VAL A 1 93 ? 4.587 -5.055 -17.513 1.00 91.94 93 VAL A CA 1
ATOM 786 C C . VAL A 1 93 ? 3.672 -5.889 -16.614 1.00 91.94 93 VAL A C 1
ATOM 788 O O . VAL A 1 93 ? 2.941 -6.743 -17.110 1.00 91.94 93 VAL A O 1
ATOM 791 N N . ALA A 1 94 ? 3.604 -5.565 -15.319 1.00 90.25 94 ALA A N 1
ATOM 792 C CA . ALA A 1 94 ? 2.787 -6.311 -14.364 1.00 90.25 94 ALA A CA 1
ATOM 793 C C . ALA A 1 94 ? 1.292 -6.296 -14.713 1.00 90.25 94 ALA A C 1
ATOM 795 O O . ALA A 1 94 ? 0.603 -7.302 -14.594 1.00 90.25 94 ALA A O 1
ATOM 796 N N . LEU A 1 95 ? 0.774 -5.149 -15.168 1.00 90.44 95 LEU A N 1
ATOM 797 C CA . LEU A 1 95 ? -0.637 -5.007 -15.545 1.00 90.44 95 LEU A CA 1
ATOM 798 C C . LEU A 1 95 ? -1.022 -5.818 -16.788 1.00 90.44 95 LEU A C 1
ATOM 800 O O . LEU A 1 95 ? -2.202 -6.169 -16.947 1.00 90.44 95 LEU A O 1
ATOM 804 N N . LYS A 1 96 ? -0.064 -6.025 -17.696 1.00 90.69 96 LYS A N 1
ATOM 805 C CA . LYS A 1 96 ? -0.245 -6.802 -18.924 1.00 90.69 96 LYS A CA 1
ATOM 806 C C . LYS A 1 96 ? -0.096 -8.301 -18.657 1.00 90.69 96 LYS A C 1
ATOM 808 O O . LYS A 1 96 ? -0.852 -9.073 -19.230 1.00 90.69 96 LYS A O 1
ATOM 813 N N . HIS A 1 97 ? 0.787 -8.666 -17.728 1.00 88.19 97 HIS A N 1
ATOM 814 C CA . HIS A 1 97 ? 1.140 -10.045 -17.383 1.00 88.19 97 HIS A CA 1
ATOM 815 C C . HIS A 1 97 ? 0.916 -10.320 -15.886 1.00 88.19 97 HIS A C 1
ATOM 817 O O . HIS A 1 97 ? 1.882 -10.516 -15.139 1.00 88.19 97 HIS A O 1
ATOM 823 N N . PRO A 1 98 ? -0.343 -10.290 -15.404 1.00 87.12 98 PRO A N 1
ATOM 824 C CA . PRO A 1 98 ? -0.632 -10.442 -13.983 1.00 87.12 98 PRO A CA 1
ATOM 825 C C . PRO A 1 98 ? -0.131 -11.793 -13.474 1.00 87.12 98 PRO A C 1
ATOM 827 O O . PRO A 1 98 ? -0.512 -12.845 -13.973 1.00 87.12 98 PRO A O 1
ATOM 830 N N . GLY A 1 99 ? 0.711 -11.763 -12.449 1.00 85.50 99 GLY A N 1
ATOM 831 C CA . GLY A 1 99 ? 1.252 -12.950 -11.802 1.00 85.50 99 GLY A CA 1
ATOM 832 C C . GLY A 1 99 ? 2.614 -13.428 -12.249 1.00 85.50 99 GLY A C 1
ATOM 833 O O . GLY A 1 99 ? 3.301 -14.067 -11.461 1.00 85.50 99 GLY A O 1
ATOM 834 N N . SER A 1 100 ? 3.036 -13.071 -13.457 1.00 86.44 100 SER A N 1
ATOM 835 C CA . SER A 1 100 ? 4.290 -13.589 -14.017 1.00 86.44 100 SER A CA 1
ATOM 836 C C . SER A 1 100 ? 5.527 -13.030 -13.303 1.00 86.44 100 SER A C 1
ATOM 838 O O . SER A 1 100 ? 6.577 -13.656 -13.290 1.00 86.44 100 SER A O 1
ATOM 840 N N . TYR A 1 101 ? 5.391 -11.870 -12.650 1.00 86.56 101 TYR A N 1
ATOM 841 C CA . TYR A 1 101 ? 6.504 -11.139 -12.032 1.00 86.56 101 TYR A CA 1
ATOM 842 C C . TYR A 1 101 ? 6.316 -10.891 -10.532 1.00 86.56 101 TYR A C 1
ATOM 844 O O . TYR A 1 101 ? 6.973 -10.021 -9.957 1.00 86.56 101 TYR A O 1
ATOM 852 N N . ASP A 1 102 ? 5.425 -11.640 -9.876 1.00 83.00 102 ASP A N 1
ATOM 853 C CA . ASP A 1 102 ? 5.126 -11.444 -8.452 1.00 83.00 102 ASP A CA 1
ATOM 854 C C . ASP A 1 102 ? 6.381 -11.646 -7.577 1.00 83.00 102 ASP A C 1
ATOM 856 O O . ASP A 1 102 ? 6.595 -10.898 -6.620 1.00 83.00 102 ASP A O 1
ATOM 860 N N . GLU A 1 103 ? 7.256 -12.597 -7.926 1.00 84.62 103 GLU A N 1
ATOM 861 C CA . GLU A 1 103 ? 8.515 -12.839 -7.206 1.00 84.62 103 GLU A CA 1
ATOM 862 C C . GLU A 1 103 ? 9.474 -11.644 -7.288 1.00 84.62 103 GLU A C 1
ATOM 864 O O . GLU A 1 103 ? 10.040 -11.235 -6.271 1.00 84.62 103 GLU A O 1
ATOM 869 N N . ILE A 1 104 ? 9.589 -11.019 -8.464 1.00 85.81 104 ILE A N 1
ATOM 870 C CA . ILE A 1 104 ? 10.406 -9.815 -8.662 1.00 85.81 104 ILE A CA 1
ATOM 871 C C . ILE A 1 104 ? 9.921 -8.697 -7.742 1.00 85.81 104 ILE A C 1
ATOM 873 O O . ILE A 1 104 ? 10.731 -8.039 -7.092 1.00 85.81 104 ILE A O 1
ATOM 877 N N . PHE A 1 105 ? 8.605 -8.504 -7.617 1.00 83.88 105 PHE A N 1
ATOM 878 C CA . PHE A 1 105 ? 8.054 -7.487 -6.719 1.00 83.88 105 PHE A CA 1
ATOM 879 C C . PHE A 1 105 ? 8.270 -7.812 -5.246 1.00 83.88 105 PHE A C 1
ATOM 881 O O . PHE A 1 105 ? 8.617 -6.921 -4.469 1.00 83.88 105 PHE A O 1
ATOM 888 N N . ARG A 1 106 ? 8.115 -9.077 -4.846 1.00 83.44 106 ARG A N 1
ATOM 889 C CA . ARG A 1 106 ? 8.405 -9.505 -3.470 1.00 83.44 106 ARG A CA 1
ATOM 890 C C . ARG A 1 106 ? 9.876 -9.275 -3.129 1.00 83.44 106 ARG A C 1
ATOM 892 O O . ARG A 1 106 ? 10.171 -8.740 -2.061 1.00 83.44 106 ARG A O 1
ATOM 899 N N . LYS A 1 107 ? 10.788 -9.598 -4.050 1.00 83.88 107 LYS A N 1
ATOM 900 C CA . LYS A 1 107 ? 12.221 -9.323 -3.908 1.00 83.88 107 LYS A CA 1
ATOM 901 C C . LYS A 1 107 ? 12.504 -7.822 -3.862 1.00 83.88 107 LYS A C 1
ATOM 903 O O . LYS A 1 107 ? 13.192 -7.370 -2.958 1.00 83.88 107 LYS A O 1
ATOM 908 N N . ALA A 1 108 ? 11.886 -7.031 -4.738 1.00 84.88 108 ALA A N 1
ATOM 909 C CA . ALA A 1 108 ? 12.002 -5.576 -4.742 1.00 84.88 108 ALA A CA 1
ATOM 910 C C . ALA A 1 108 ? 11.605 -4.952 -3.395 1.00 84.88 108 ALA A C 1
ATOM 912 O O . ALA A 1 108 ? 12.343 -4.133 -2.853 1.00 84.88 108 ALA A O 1
ATOM 913 N N . LEU A 1 109 ? 10.470 -5.363 -2.823 1.00 88.25 109 LEU A N 1
ATOM 914 C CA . LEU A 1 109 ? 10.022 -4.923 -1.497 1.00 88.25 109 LEU A CA 1
ATOM 915 C C . LEU A 1 109 ? 10.968 -5.391 -0.379 1.00 88.25 109 LEU A C 1
ATOM 917 O O . LEU A 1 109 ? 11.205 -4.657 0.582 1.00 88.25 109 LEU A O 1
ATOM 921 N N . LYS A 1 110 ? 11.522 -6.602 -0.500 1.00 85.00 110 LYS A N 1
ATOM 922 C CA . LYS A 1 110 ? 12.477 -7.164 0.462 1.00 85.00 110 LYS A CA 1
ATOM 923 C C . LYS A 1 110 ? 13.847 -6.488 0.406 1.00 85.00 110 LYS A C 1
ATOM 925 O O . LYS A 1 110 ? 14.469 -6.349 1.454 1.00 85.00 110 LYS A O 1
ATOM 930 N N . ASP A 1 111 ? 14.299 -6.032 -0.752 1.00 85.06 111 ASP A N 1
ATOM 931 C CA . ASP A 1 111 ? 15.644 -5.468 -0.925 1.00 85.06 111 ASP A CA 1
ATOM 932 C C . ASP A 1 111 ? 15.647 -3.937 -0.794 1.00 85.06 111 ASP A C 1
ATOM 934 O O . ASP A 1 111 ? 16.670 -3.328 -0.495 1.00 85.06 111 ASP A O 1
ATOM 938 N N . THR A 1 112 ? 14.487 -3.294 -0.949 1.00 86.12 112 THR A N 1
ATOM 939 C CA . THR A 1 112 ? 14.352 -1.844 -0.779 1.00 86.12 112 THR A CA 1
ATOM 940 C C . THR A 1 112 ? 14.325 -1.483 0.710 1.00 86.12 112 THR A C 1
ATOM 942 O O . THR A 1 112 ? 13.592 -2.086 1.502 1.00 86.12 112 THR A O 1
ATOM 945 N N . HIS A 1 113 ? 15.143 -0.501 1.096 1.00 86.69 113 HIS A N 1
ATOM 946 C CA . HIS A 1 113 ? 15.257 -0.004 2.474 1.00 86.69 113 HIS A CA 1
ATOM 947 C C . HIS A 1 113 ? 14.599 1.363 2.676 1.00 86.69 113 HIS A C 1
ATOM 949 O O . HIS A 1 113 ? 14.206 1.683 3.792 1.00 86.69 113 HIS A O 1
ATOM 955 N N . ASP A 1 114 ? 14.447 2.157 1.615 1.00 89.69 114 ASP A N 1
ATOM 956 C CA . ASP A 1 114 ? 13.801 3.461 1.700 1.00 89.69 114 ASP A CA 1
ATOM 957 C C . ASP A 1 114 ? 12.270 3.336 1.642 1.00 89.69 114 ASP A C 1
ATOM 959 O O . ASP A 1 114 ? 11.686 2.795 0.697 1.00 89.69 114 ASP A O 1
ATOM 963 N N . LYS A 1 115 ? 11.593 3.894 2.648 1.00 92.38 115 LYS A N 1
ATOM 964 C CA . LYS A 1 115 ? 10.130 3.874 2.747 1.00 92.38 115 LYS A CA 1
ATOM 965 C C . LYS A 1 115 ? 9.447 4.591 1.581 1.00 92.38 115 LYS A C 1
ATOM 967 O O . LYS A 1 115 ? 8.373 4.173 1.140 1.00 92.38 115 LYS A O 1
ATOM 972 N N . SER A 1 116 ? 10.031 5.680 1.076 1.00 90.81 116 SER A N 1
ATOM 973 C CA . SER A 1 116 ? 9.444 6.437 -0.034 1.00 90.81 116 SER A CA 1
ATOM 974 C C . SER A 1 116 ? 9.458 5.620 -1.333 1.00 90.81 116 SER A C 1
ATOM 976 O O . SER A 1 116 ? 8.504 5.675 -2.112 1.00 90.81 116 SER A O 1
ATOM 978 N N . GLU A 1 117 ? 10.495 4.810 -1.536 1.00 87.12 117 GLU A N 1
ATOM 979 C CA . GLU A 1 117 ? 1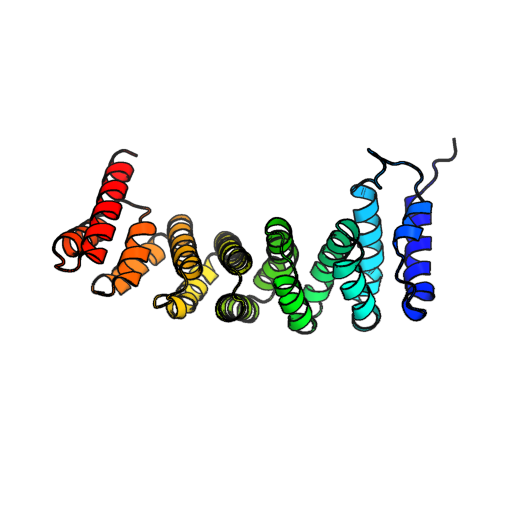0.629 3.875 -2.651 1.00 87.12 117 GLU A CA 1
ATOM 980 C C . GLU A 1 117 ? 9.661 2.699 -2.537 1.00 87.12 117 GLU A C 1
ATOM 982 O O . GLU A 1 117 ? 8.958 2.406 -3.507 1.00 87.12 117 GLU A O 1
ATOM 987 N N . ILE A 1 118 ? 9.528 2.098 -1.349 1.00 92.69 118 ILE A N 1
ATOM 988 C CA . ILE A 1 118 ? 8.503 1.074 -1.078 1.00 92.69 118 ILE A CA 1
ATOM 989 C C . ILE A 1 118 ? 7.117 1.629 -1.421 1.00 92.69 118 ILE A C 1
ATOM 991 O O . ILE A 1 118 ? 6.342 1.006 -2.148 1.00 92.69 118 ILE A O 1
ATOM 995 N N . LYS A 1 119 ? 6.818 2.852 -0.972 1.00 93.38 119 LYS A N 1
ATOM 996 C CA . LYS A 1 119 ? 5.553 3.521 -1.282 1.00 93.38 119 LYS A CA 1
ATOM 997 C C . LYS A 1 119 ? 5.355 3.726 -2.789 1.00 93.38 119 LYS A C 1
ATOM 999 O O . LYS A 1 119 ? 4.230 3.571 -3.261 1.00 93.38 119 LYS A O 1
ATOM 1004 N N . LYS A 1 120 ? 6.404 4.058 -3.553 1.00 89.81 120 LYS A N 1
ATOM 1005 C CA . LYS A 1 120 ? 6.332 4.180 -5.025 1.00 89.81 120 LYS A CA 1
ATOM 1006 C C . LYS A 1 120 ? 6.015 2.838 -5.685 1.00 89.81 120 LYS A C 1
ATOM 1008 O O . LYS A 1 120 ? 5.184 2.820 -6.589 1.00 89.81 120 LYS A O 1
ATOM 1013 N N . ILE A 1 121 ? 6.610 1.735 -5.224 1.00 90.88 121 ILE A N 1
ATOM 1014 C CA . ILE A 1 121 ? 6.276 0.381 -5.702 1.00 90.88 121 ILE A CA 1
ATOM 1015 C C . ILE A 1 121 ? 4.793 0.096 -5.441 1.00 90.88 121 ILE A C 1
ATOM 1017 O O . ILE A 1 121 ? 4.056 -0.279 -6.357 1.00 90.88 121 ILE A O 1
ATOM 1021 N N . CYS A 1 122 ? 4.317 0.343 -4.218 1.00 94.12 122 CYS A N 1
ATOM 1022 C CA . CYS A 1 122 ? 2.920 0.092 -3.887 1.00 94.12 122 CYS A CA 1
ATOM 1023 C C . CYS A 1 122 ? 1.947 0.968 -4.697 1.00 94.12 122 CYS A C 1
ATOM 1025 O O . CYS A 1 122 ? 0.940 0.471 -5.197 1.00 94.12 122 CYS A O 1
ATOM 1027 N N . ASP A 1 123 ? 2.249 2.255 -4.872 1.00 92.19 123 ASP A N 1
ATOM 1028 C CA . ASP A 1 123 ? 1.370 3.201 -5.568 1.00 92.19 123 ASP A CA 1
ATOM 1029 C C . ASP A 1 123 ? 1.366 3.012 -7.093 1.00 92.19 123 ASP A C 1
ATOM 1031 O O . ASP A 1 123 ? 0.316 3.154 -7.723 1.00 92.19 123 ASP A O 1
ATOM 1035 N N . ASN A 1 124 ? 2.516 2.690 -7.693 1.00 89.00 124 ASN A N 1
ATOM 1036 C CA . ASN A 1 124 ? 2.660 2.622 -9.149 1.00 89.00 124 ASN A CA 1
ATOM 1037 C C . ASN A 1 124 ? 2.457 1.217 -9.714 1.00 89.00 124 ASN A C 1
ATOM 1039 O O . ASN A 1 124 ? 2.158 1.096 -10.897 1.00 89.00 124 ASN A O 1
ATOM 1043 N N . ILE A 1 125 ? 2.625 0.169 -8.905 1.00 90.31 125 ILE A N 1
ATOM 1044 C CA . ILE A 1 125 ? 2.563 -1.221 -9.373 1.00 90.31 125 ILE A CA 1
ATOM 1045 C C . ILE A 1 125 ? 1.403 -1.954 -8.701 1.00 90.31 125 ILE A C 1
ATOM 1047 O O . ILE A 1 125 ? 0.460 -2.368 -9.376 1.00 90.31 125 ILE A O 1
ATOM 1051 N N . ILE A 1 126 ? 1.416 -2.048 -7.369 1.00 93.25 126 ILE A N 1
ATOM 1052 C CA . ILE A 1 126 ? 0.427 -2.841 -6.619 1.00 93.25 126 ILE A CA 1
ATOM 1053 C C . ILE A 1 126 ? -0.974 -2.224 -6.714 1.00 93.25 126 ILE A C 1
ATOM 1055 O O . ILE A 1 126 ? -1.946 -2.933 -6.957 1.00 93.25 126 ILE A O 1
ATOM 1059 N N . LEU A 1 127 ? -1.111 -0.905 -6.567 1.00 95.00 127 LEU A N 1
ATOM 1060 C CA . LEU A 1 127 ? -2.415 -0.241 -6.616 1.00 95.00 127 LEU A CA 1
ATOM 1061 C C . LEU A 1 127 ? -3.109 -0.385 -7.986 1.00 95.00 127 LEU A C 1
ATOM 1063 O O . LEU A 1 127 ? -4.308 -0.672 -8.006 1.00 95.00 127 LEU A O 1
ATOM 1067 N N . PRO A 1 128 ? -2.430 -0.219 -9.137 1.00 93.50 128 PRO A N 1
ATOM 1068 C CA . PRO A 1 128 ? -3.029 -0.552 -10.426 1.00 93.50 128 PRO A CA 1
ATOM 1069 C C . PRO A 1 128 ? -3.447 -2.020 -10.556 1.00 93.50 128 PRO A C 1
ATOM 1071 O O . PRO A 1 128 ? -4.517 -2.287 -11.103 1.00 93.50 128 PRO A O 1
ATOM 1074 N N . LEU A 1 129 ? -2.651 -2.958 -10.035 1.00 93.88 129 LEU A N 1
ATOM 1075 C CA . LEU A 1 129 ? -2.987 -4.385 -10.040 1.00 93.88 129 LEU A CA 1
ATOM 1076 C C . LEU A 1 129 ? -4.231 -4.677 -9.193 1.00 93.88 129 LEU A C 1
ATOM 1078 O O . LEU A 1 129 ? -5.140 -5.342 -9.679 1.00 93.88 129 LEU A O 1
ATOM 1082 N N . LEU A 1 130 ? -4.346 -4.079 -8.002 1.00 95.19 130 LEU A N 1
ATOM 1083 C CA . LEU A 1 130 ? -5.560 -4.119 -7.173 1.00 95.19 130 LEU A CA 1
ATOM 1084 C C . LEU A 1 130 ? -6.788 -3.570 -7.909 1.00 95.19 130 LEU A C 1
ATOM 1086 O O . LEU A 1 130 ? -7.888 -4.099 -7.781 1.00 95.19 130 LEU A O 1
ATOM 1090 N N . LYS A 1 131 ? -6.619 -2.499 -8.693 1.00 94.00 131 LYS A N 1
ATOM 1091 C CA . LYS A 1 131 ? -7.717 -1.918 -9.479 1.00 94.00 131 LYS A CA 1
ATOM 1092 C C . LYS A 1 131 ? -8.186 -2.829 -10.607 1.00 94.00 131 LYS A C 1
ATOM 1094 O O . LYS A 1 131 ? -9.378 -2.822 -10.895 1.00 94.00 131 LYS A O 1
ATOM 1099 N N . LYS A 1 132 ? -7.276 -3.570 -11.244 1.00 93.94 132 LYS A N 1
ATOM 1100 C CA . LYS A 1 132 ? -7.581 -4.393 -12.422 1.00 93.94 132 LYS A CA 1
ATOM 1101 C C . LYS A 1 132 ? -7.950 -5.840 -12.076 1.00 93.94 132 LYS A C 1
ATOM 1103 O O . LYS A 1 132 ? -8.834 -6.391 -12.718 1.00 93.94 132 LYS A O 1
ATOM 1108 N N . TYR A 1 133 ? -7.308 -6.431 -11.069 1.00 93.94 133 TYR A N 1
ATOM 1109 C CA . TYR A 1 133 ? -7.491 -7.829 -10.659 1.00 93.94 133 TYR A CA 1
ATOM 1110 C C . TYR A 1 133 ? -7.597 -7.937 -9.121 1.00 93.94 133 TYR A C 1
ATOM 1112 O O . TYR A 1 133 ? -6.694 -8.463 -8.463 1.00 93.94 133 TYR A O 1
ATOM 1120 N N . PRO A 1 134 ? -8.670 -7.394 -8.519 1.00 94.25 134 PRO A N 1
ATOM 1121 C CA . PRO A 1 134 ? -8.772 -7.230 -7.070 1.00 94.25 134 PRO A CA 1
ATOM 1122 C C . PRO A 1 134 ? -8.693 -8.530 -6.279 1.00 94.25 134 PRO A C 1
ATOM 1124 O O . PRO A 1 134 ? -7.966 -8.573 -5.291 1.00 94.25 134 PRO A O 1
ATOM 1127 N N . ASP A 1 135 ? -9.390 -9.580 -6.711 1.00 90.94 135 ASP A N 1
ATOM 1128 C CA . ASP A 1 135 ? -9.507 -10.816 -5.930 1.00 90.94 135 ASP A CA 1
ATOM 1129 C C . ASP A 1 135 ? -8.134 -11.440 -5.663 1.00 90.94 135 ASP A C 1
ATOM 1131 O O . ASP A 1 135 ? -7.795 -11.730 -4.518 1.00 90.94 135 ASP A O 1
ATOM 1135 N N . LYS A 1 136 ? -7.293 -11.519 -6.702 1.00 92.38 136 LYS A N 1
ATOM 1136 C CA . LYS A 1 136 ? -5.908 -11.980 -6.583 1.00 92.38 136 LYS A CA 1
ATOM 1137 C C . LYS A 1 136 ? -5.059 -11.027 -5.738 1.00 92.38 136 LYS A C 1
ATOM 1139 O O . LYS A 1 136 ? -4.411 -11.444 -4.781 1.00 92.38 136 LYS A O 1
ATOM 1144 N N . TYR A 1 137 ? -5.026 -9.742 -6.095 1.00 94.50 137 TYR A N 1
ATOM 1145 C CA . TYR A 1 137 ? -4.022 -8.843 -5.521 1.00 94.50 137 TYR A CA 1
ATOM 1146 C C . TYR A 1 137 ? -4.349 -8.368 -4.106 1.00 94.50 137 TYR A C 1
ATOM 1148 O O . TYR A 1 137 ? -3.437 -7.979 -3.378 1.00 94.50 137 TYR A O 1
ATOM 1156 N N . ILE A 1 138 ? -5.611 -8.433 -3.667 1.00 95.75 138 ILE A N 1
ATOM 1157 C CA . ILE A 1 138 ? -5.931 -8.272 -2.245 1.00 95.75 138 ILE A CA 1
ATOM 1158 C C . ILE A 1 138 ? -5.273 -9.413 -1.457 1.00 95.75 138 ILE A C 1
ATOM 1160 O O . ILE A 1 138 ? -4.608 -9.148 -0.455 1.00 95.75 138 ILE A O 1
ATOM 1164 N N . ASP A 1 139 ? -5.401 -10.659 -1.921 1.00 93.88 139 ASP A N 1
ATOM 1165 C CA . ASP A 1 139 ? -4.769 -11.815 -1.278 1.00 93.88 139 ASP A CA 1
ATOM 1166 C C . ASP A 1 139 ? -3.245 -11.753 -1.300 1.00 93.88 139 ASP A C 1
ATOM 1168 O O . ASP A 1 139 ? -2.601 -12.051 -0.288 1.00 93.88 139 ASP A O 1
ATOM 1172 N N . ASP A 1 140 ? -2.655 -11.284 -2.396 1.00 92.75 140 ASP A N 1
ATOM 1173 C CA . ASP A 1 140 ? -1.208 -11.096 -2.468 1.00 92.75 140 ASP A CA 1
ATOM 1174 C C . ASP A 1 140 ? -0.704 -10.057 -1.468 1.00 92.75 140 ASP A C 1
ATOM 1176 O O . ASP A 1 140 ? 0.328 -10.277 -0.823 1.00 92.75 140 ASP A O 1
ATOM 1180 N N . VAL A 1 141 ? -1.421 -8.943 -1.286 1.00 94.56 141 VAL A N 1
ATOM 1181 C CA . VAL A 1 141 ? -1.048 -7.918 -0.301 1.00 94.56 141 VAL A CA 1
ATOM 1182 C C . VAL A 1 141 ? -1.157 -8.468 1.121 1.00 94.56 141 VAL A C 1
ATOM 1184 O O . VAL A 1 141 ? -0.224 -8.301 1.906 1.00 94.56 141 VAL A O 1
ATOM 1187 N N . ILE A 1 142 ? -2.240 -9.178 1.447 1.00 94.12 142 ILE A N 1
ATOM 1188 C CA . ILE A 1 142 ? -2.415 -9.825 2.758 1.00 94.12 142 ILE A CA 1
ATOM 1189 C C . ILE A 1 142 ? -1.299 -10.853 3.005 1.00 94.12 142 ILE A C 1
ATOM 1191 O O . ILE A 1 142 ? -0.663 -10.854 4.059 1.00 94.12 142 ILE A O 1
ATOM 1195 N N . THR A 1 143 ? -0.977 -11.672 2.006 1.00 91.88 143 THR A N 1
ATOM 1196 C CA . THR A 1 143 ? 0.129 -12.640 2.067 1.00 91.88 143 THR A CA 1
ATOM 1197 C C . THR A 1 143 ? 1.481 -11.948 2.248 1.00 91.88 143 THR A C 1
ATOM 1199 O O . THR A 1 143 ? 2.335 -12.442 2.981 1.00 91.88 143 THR A O 1
ATOM 1202 N N . THR A 1 144 ? 1.684 -10.792 1.616 1.00 90.81 144 THR A N 1
ATOM 1203 C CA . THR A 1 144 ? 2.911 -9.994 1.751 1.00 90.81 144 THR A CA 1
ATOM 1204 C C . THR A 1 144 ? 3.061 -9.447 3.166 1.00 90.81 144 THR A C 1
ATOM 1206 O O . THR A 1 144 ? 4.120 -9.613 3.762 1.00 90.81 144 THR A O 1
ATOM 1209 N N . VAL A 1 145 ? 1.996 -8.881 3.742 1.00 92.94 145 VAL A N 1
ATOM 1210 C CA . VAL A 1 145 ? 1.981 -8.413 5.141 1.00 92.94 145 VAL A CA 1
ATOM 1211 C C . VAL A 1 145 ? 2.324 -9.541 6.116 1.00 92.94 145 VAL A C 1
ATOM 1213 O O . VAL A 1 145 ? 3.008 -9.306 7.107 1.00 92.94 145 VAL A O 1
ATOM 1216 N N . ARG A 1 146 ? 1.877 -10.770 5.832 1.00 90.00 146 ARG A N 1
ATOM 1217 C CA . ARG A 1 146 ? 2.132 -11.931 6.693 1.00 90.00 146 ARG A CA 1
ATOM 1218 C C . ARG A 1 146 ? 3.587 -12.401 6.664 1.00 90.00 146 ARG A C 1
ATOM 1220 O O . ARG A 1 146 ? 4.103 -12.799 7.702 1.00 90.00 146 ARG A O 1
ATOM 1227 N N . HIS A 1 147 ? 4.227 -12.391 5.496 1.00 87.19 147 HIS A N 1
ATOM 1228 C CA . HIS A 1 147 ? 5.526 -13.049 5.301 1.00 87.19 147 HIS A CA 1
ATOM 1229 C C . HIS A 1 147 ? 6.714 -12.093 5.181 1.00 87.19 147 HIS A C 1
ATOM 1231 O O . HIS A 1 147 ? 7.852 -12.548 5.265 1.00 87.19 147 HIS A O 1
ATOM 1237 N N . VAL A 1 148 ? 6.492 -10.793 4.968 1.00 83.31 148 VAL A N 1
ATOM 1238 C CA . VAL A 1 148 ? 7.579 -9.811 4.879 1.00 83.31 148 VAL A CA 1
ATOM 1239 C C . VAL A 1 148 ? 7.771 -9.139 6.243 1.00 83.31 148 VAL A C 1
ATOM 1241 O O . VAL A 1 148 ? 6.959 -8.290 6.614 1.00 83.31 148 VAL A O 1
ATOM 1244 N N . PRO A 1 149 ? 8.851 -9.448 6.990 1.00 80.88 149 PRO A N 1
ATOM 1245 C CA . PRO A 1 149 ? 9.089 -8.904 8.326 1.00 80.88 149 PRO A CA 1
ATOM 1246 C C . PRO A 1 149 ? 9.711 -7.498 8.258 1.00 80.88 149 PRO A C 1
ATOM 1248 O O . PRO A 1 149 ? 10.738 -7.231 8.876 1.00 80.88 149 PRO A O 1
ATOM 1251 N N . LYS A 1 150 ? 9.129 -6.598 7.456 1.00 91.38 150 LYS A N 1
ATOM 1252 C CA . LYS A 1 150 ? 9.561 -5.200 7.344 1.00 91.38 150 LYS A CA 1
ATOM 1253 C C . LYS A 1 150 ? 8.406 -4.262 7.648 1.00 91.38 150 LYS A C 1
ATOM 1255 O O . LYS A 1 150 ? 7.445 -4.178 6.885 1.00 91.38 150 LYS A O 1
ATOM 1260 N N . ASP A 1 151 ? 8.567 -3.497 8.716 1.00 94.12 151 ASP A N 1
ATOM 1261 C CA . ASP A 1 151 ? 7.577 -2.544 9.212 1.00 94.12 151 ASP A CA 1
ATOM 1262 C C . ASP A 1 151 ? 7.140 -1.522 8.151 1.00 94.12 151 ASP A C 1
ATOM 1264 O O . ASP A 1 151 ? 5.946 -1.261 8.003 1.00 94.12 151 ASP A O 1
ATOM 1268 N N . ASP A 1 152 ? 8.073 -1.014 7.342 1.00 95.12 152 ASP A N 1
ATOM 1269 C CA . ASP A 1 152 ? 7.753 -0.071 6.263 1.00 95.12 152 ASP A CA 1
ATOM 1270 C C . ASP A 1 152 ? 6.973 -0.707 5.110 1.00 95.12 152 ASP A C 1
ATOM 1272 O O . ASP A 1 152 ? 6.121 -0.048 4.508 1.00 95.12 152 ASP A O 1
ATOM 1276 N N . VAL A 1 153 ? 7.213 -1.990 4.820 1.00 95.06 153 VAL A N 1
ATOM 1277 C CA . VAL A 1 153 ? 6.426 -2.738 3.828 1.00 95.06 153 VAL A CA 1
ATOM 1278 C C . VAL A 1 153 ? 5.009 -2.951 4.348 1.00 95.06 153 VAL A C 1
ATOM 1280 O O . VAL A 1 153 ? 4.055 -2.709 3.610 1.00 95.06 153 VAL A O 1
ATOM 1283 N N . ILE A 1 154 ? 4.862 -3.338 5.618 1.00 95.50 154 ILE A N 1
ATOM 1284 C CA . ILE A 1 154 ? 3.560 -3.535 6.267 1.00 95.50 154 ILE A CA 1
ATOM 1285 C C . ILE A 1 154 ? 2.750 -2.231 6.247 1.00 95.50 154 ILE A C 1
ATOM 1287 O O . ILE A 1 154 ? 1.613 -2.218 5.770 1.00 95.50 154 ILE A O 1
ATOM 1291 N N . ASP A 1 155 ? 3.341 -1.121 6.694 1.00 96.25 155 ASP A N 1
ATOM 1292 C CA . ASP A 1 155 ? 2.691 0.195 6.706 1.00 96.25 155 ASP A CA 1
ATOM 1293 C C . ASP A 1 155 ? 2.262 0.637 5.296 1.00 96.25 155 ASP A C 1
ATOM 1295 O O . ASP A 1 155 ? 1.114 1.027 5.064 1.00 96.25 155 ASP A O 1
ATOM 1299 N N . CYS A 1 156 ? 3.154 0.505 4.308 1.00 96.81 156 CYS A N 1
ATOM 1300 C CA . CYS A 1 156 ? 2.839 0.868 2.927 1.00 96.81 156 CYS A CA 1
ATOM 1301 C C . CYS A 1 156 ? 1.768 -0.044 2.306 1.00 96.81 156 CYS A C 1
ATOM 1303 O O . CYS A 1 156 ? 0.944 0.434 1.519 1.00 96.81 156 CYS A O 1
ATOM 1305 N N . ALA A 1 157 ? 1.739 -1.331 2.656 1.00 96.56 157 ALA A N 1
ATOM 1306 C CA . ALA A 1 157 ? 0.721 -2.276 2.206 1.00 96.56 157 ALA A CA 1
ATOM 1307 C C . ALA A 1 157 ? -0.676 -1.888 2.719 1.00 96.56 157 ALA A C 1
ATOM 1309 O O . ALA A 1 157 ? -1.603 -1.724 1.919 1.00 96.56 157 ALA A O 1
ATOM 1310 N N . PHE A 1 158 ? -0.826 -1.636 4.024 1.00 97.44 158 PHE A N 1
ATOM 1311 C CA . PHE A 1 158 ? -2.101 -1.189 4.600 1.00 97.44 158 PHE A CA 1
ATOM 1312 C C . PHE A 1 158 ? -2.535 0.188 4.082 1.00 97.44 158 PHE A C 1
ATOM 1314 O O . PHE A 1 158 ? -3.711 0.386 3.752 1.00 97.44 158 PHE A O 1
ATOM 1321 N N . ALA A 1 159 ? -1.595 1.121 3.903 1.00 97.56 159 ALA A N 1
ATOM 1322 C CA . ALA A 1 159 ? -1.880 2.412 3.282 1.00 97.56 159 ALA A CA 1
ATOM 1323 C C . ALA A 1 159 ? -2.408 2.261 1.845 1.00 97.56 159 ALA A C 1
ATOM 1325 O O . ALA A 1 159 ? -3.298 3.008 1.422 1.00 97.56 159 ALA A O 1
ATOM 1326 N N . THR A 1 160 ? -1.895 1.282 1.101 1.00 97.50 160 THR A N 1
ATOM 1327 C CA . THR A 1 160 ? -2.316 0.983 -0.274 1.00 97.50 160 THR A CA 1
ATOM 1328 C C . THR A 1 160 ? -3.709 0.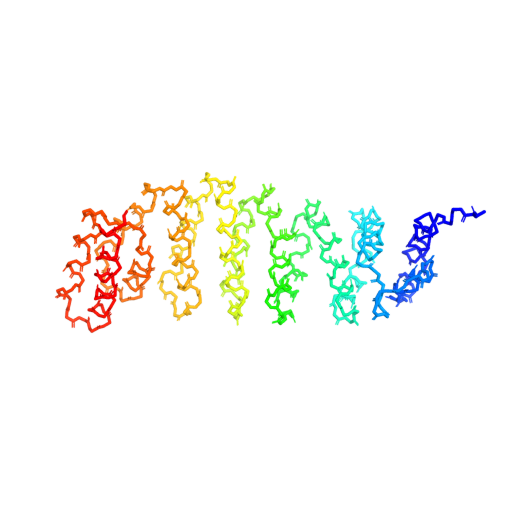370 -0.316 1.00 97.50 160 THR A C 1
ATOM 1330 O O . THR A 1 160 ? -4.541 0.827 -1.101 1.00 97.50 160 THR A O 1
ATOM 1333 N N . LEU A 1 161 ? -4.017 -0.567 0.588 1.00 97.62 161 LEU A N 1
ATOM 1334 C CA . LEU A 1 161 ? -5.376 -1.089 0.764 1.00 97.62 161 LEU A CA 1
ATOM 1335 C C . LEU A 1 161 ? -6.363 0.036 1.108 1.00 97.62 161 LEU A C 1
ATOM 1337 O O . LEU A 1 161 ? -7.415 0.139 0.481 1.00 97.62 161 LEU A O 1
ATOM 1341 N N . CYS A 1 162 ? -6.002 0.955 2.010 1.00 97.19 162 CYS A N 1
ATOM 1342 C CA . CYS A 1 162 ? -6.835 2.119 2.330 1.00 97.19 162 CYS A CA 1
ATOM 1343 C C . CYS A 1 162 ? -7.092 3.016 1.108 1.00 97.19 162 CYS A C 1
ATOM 1345 O O . CYS A 1 162 ? -8.214 3.483 0.898 1.00 97.19 162 CYS A O 1
ATOM 1347 N N . LYS A 1 163 ? -6.061 3.294 0.296 1.00 97.12 163 LYS A N 1
ATOM 1348 C CA . LYS A 1 163 ? -6.223 4.056 -0.955 1.00 97.12 163 LYS A CA 1
ATOM 1349 C C . LYS A 1 163 ? -7.163 3.337 -1.914 1.00 97.12 163 LYS A C 1
ATOM 1351 O O . LYS A 1 163 ? -8.053 3.974 -2.474 1.00 97.12 163 LYS A O 1
ATOM 1356 N N . TYR A 1 164 ? -6.992 2.028 -2.058 1.00 97.31 164 TYR A N 1
ATOM 1357 C CA . TYR A 1 164 ? -7.830 1.205 -2.912 1.00 97.31 164 TYR A CA 1
ATOM 1358 C C . TYR A 1 164 ? -9.300 1.225 -2.462 1.00 97.31 164 TYR A C 1
ATOM 1360 O O . TYR A 1 164 ? -10.164 1.593 -3.258 1.00 97.31 164 TYR A O 1
ATOM 1368 N N . MET A 1 165 ? -9.574 0.979 -1.175 1.00 96.69 165 MET A N 1
ATOM 1369 C CA . MET A 1 165 ? -10.920 1.007 -0.577 1.00 96.69 165 MET A CA 1
ATOM 1370 C C . MET A 1 165 ? -11.646 2.342 -0.782 1.00 96.69 165 MET A C 1
ATOM 1372 O O . MET A 1 165 ? -12.850 2.365 -1.028 1.00 96.69 165 MET A O 1
ATOM 1376 N N . LYS A 1 166 ? -10.929 3.472 -0.710 1.00 94.88 166 LYS A N 1
ATOM 1377 C CA . LYS A 1 166 ? -11.515 4.800 -0.973 1.00 94.88 166 LYS A CA 1
ATOM 1378 C C . LYS A 1 166 ? -11.983 4.958 -2.416 1.00 94.88 166 LYS A C 1
ATOM 1380 O O . LYS A 1 166 ? -12.988 5.623 -2.650 1.00 94.88 166 LYS A O 1
ATOM 1385 N N . THR A 1 167 ? -11.257 4.367 -3.363 1.00 93.50 167 THR A N 1
ATOM 1386 C CA . THR A 1 167 ? -11.604 4.410 -4.791 1.00 93.50 167 THR A CA 1
ATOM 1387 C C . THR A 1 167 ? -12.574 3.309 -5.215 1.00 93.50 167 THR A C 1
ATOM 1389 O O . THR A 1 167 ? -13.256 3.471 -6.219 1.00 93.50 167 THR A O 1
ATOM 1392 N N . ASN A 1 168 ? -12.652 2.207 -4.466 1.00 92.62 168 ASN A N 1
ATOM 1393 C CA . ASN A 1 168 ? -13.469 1.044 -4.792 1.00 92.62 168 ASN A CA 1
ATOM 1394 C C . ASN A 1 168 ? -14.166 0.512 -3.526 1.00 92.62 168 ASN A C 1
ATOM 1396 O O . ASN A 1 168 ? -13.730 -0.448 -2.890 1.00 92.62 168 ASN A O 1
ATOM 1400 N N . LYS A 1 169 ? -15.237 1.206 -3.118 1.00 92.25 169 LYS A N 1
ATOM 1401 C CA . LYS A 1 169 ? -15.904 0.993 -1.821 1.00 92.25 169 LYS A CA 1
ATOM 1402 C C . LYS A 1 169 ? -16.511 -0.403 -1.664 1.00 92.25 169 LYS A C 1
ATOM 1404 O O . LYS A 1 169 ? -16.601 -0.889 -0.543 1.00 92.25 169 LYS A O 1
ATOM 1409 N N . THR A 1 170 ? -16.897 -1.060 -2.758 1.00 92.00 170 THR A N 1
ATOM 1410 C CA . THR A 1 170 ? -17.485 -2.412 -2.727 1.00 92.00 170 THR A CA 1
ATOM 1411 C C . THR A 1 170 ? -16.517 -3.451 -2.158 1.00 92.00 170 THR A C 1
ATOM 1413 O O . THR A 1 170 ? -16.949 -4.402 -1.515 1.00 92.00 170 THR A O 1
ATOM 1416 N N . GLN A 1 171 ? -15.208 -3.224 -2.299 1.00 94.44 171 GLN A N 1
ATOM 1417 C CA . GLN A 1 171 ? -14.163 -4.110 -1.782 1.00 94.44 171 GLN A CA 1
ATOM 1418 C C . GLN A 1 171 ? -13.827 -3.877 -0.304 1.00 94.44 171 GLN A C 1
ATOM 1420 O O . GLN A 1 171 ? -13.064 -4.643 0.287 1.00 94.44 171 GLN A O 1
ATOM 1425 N N . ALA A 1 172 ? -14.403 -2.850 0.332 1.00 94.81 172 ALA A N 1
ATOM 1426 C CA . ALA A 1 172 ? -14.150 -2.550 1.739 1.00 94.81 172 ALA A CA 1
ATOM 1427 C C . ALA A 1 172 ? -14.530 -3.717 2.660 1.00 94.81 172 ALA A C 1
ATOM 1429 O O . ALA A 1 172 ? -13.787 -4.027 3.592 1.00 94.81 172 ALA A O 1
ATOM 1430 N N . LYS A 1 173 ? -15.649 -4.394 2.367 1.00 95.12 173 LYS A N 1
ATOM 1431 C CA . LYS A 1 173 ? -16.100 -5.571 3.117 1.00 95.12 173 LYS A CA 1
ATOM 1432 C C . LYS A 1 173 ? -15.117 -6.734 2.983 1.00 95.12 173 LYS A C 1
ATOM 1434 O O . LYS A 1 173 ? -14.704 -7.281 4.000 1.00 95.12 173 LYS A O 1
ATOM 1439 N N . THR A 1 174 ? -14.704 -7.058 1.758 1.00 95.50 174 THR A N 1
ATOM 1440 C CA . THR A 1 174 ? -13.736 -8.128 1.468 1.00 95.50 174 THR A CA 1
ATOM 1441 C C . THR A 1 174 ? -12.414 -7.899 2.197 1.00 95.50 174 THR A C 1
ATOM 1443 O O . THR A 1 174 ? -11.885 -8.804 2.839 1.00 95.50 174 THR A O 1
ATOM 1446 N N . ILE A 1 175 ? -11.890 -6.670 2.147 1.00 96.56 175 ILE A N 1
ATOM 1447 C CA . ILE A 1 175 ? -10.634 -6.321 2.820 1.00 96.56 175 ILE A CA 1
ATOM 1448 C C . ILE A 1 175 ? -10.790 -6.408 4.338 1.00 96.56 175 ILE A C 1
ATOM 1450 O O . ILE A 1 175 ? -9.930 -6.999 4.986 1.00 96.56 175 ILE A O 1
ATOM 1454 N N . ASN A 1 176 ? -11.889 -5.885 4.898 1.00 95.44 176 ASN A N 1
ATOM 1455 C CA . ASN A 1 176 ? -12.162 -5.983 6.333 1.00 95.44 176 ASN A CA 1
ATOM 1456 C C . ASN A 1 176 ? -12.211 -7.447 6.805 1.00 95.44 176 ASN A C 1
ATOM 1458 O O . ASN A 1 176 ? -11.613 -7.772 7.817 1.00 95.44 176 ASN A O 1
ATOM 1462 N N . GLN A 1 177 ? -12.834 -8.343 6.037 1.00 94.75 177 GLN A N 1
ATOM 1463 C CA . GLN A 1 177 ? -12.874 -9.772 6.368 1.00 94.75 177 GLN A CA 1
ATOM 1464 C C . GLN A 1 177 ? -11.492 -10.436 6.297 1.00 94.75 177 GLN A C 1
ATOM 1466 O O . GLN A 1 177 ? -11.144 -11.254 7.140 1.00 94.75 177 GLN A O 1
ATOM 1471 N N . LYS A 1 178 ? -10.661 -10.098 5.304 1.00 94.38 178 LYS A N 1
ATOM 1472 C CA . LYS A 1 178 ? -9.332 -10.724 5.173 1.00 94.38 178 LYS A CA 1
ATOM 1473 C C . LYS A 1 178 ? -8.365 -10.301 6.283 1.00 94.38 178 LYS A C 1
ATOM 1475 O O . LYS A 1 178 ? -7.528 -11.109 6.705 1.00 94.38 178 LYS A O 1
ATOM 1480 N N . ILE A 1 179 ? -8.492 -9.074 6.795 1.00 94.31 179 ILE A N 1
ATOM 1481 C CA . ILE A 1 179 ? -7.679 -8.620 7.933 1.00 94.31 179 ILE A CA 1
ATOM 1482 C C . ILE A 1 179 ? -8.098 -9.257 9.265 1.00 94.31 179 ILE A C 1
ATOM 1484 O O . ILE A 1 179 ? -7.326 -9.165 10.217 1.00 94.31 179 ILE A O 1
ATOM 1488 N N . ASP A 1 180 ? -9.235 -9.967 9.335 1.00 91.62 180 ASP A N 1
ATOM 1489 C CA . ASP A 1 180 ? -9.651 -10.706 10.539 1.00 91.62 180 ASP A CA 1
ATOM 1490 C C . ASP A 1 180 ? -8.578 -11.709 10.994 1.00 91.62 180 ASP A C 1
ATOM 1492 O O . ASP A 1 180 ? -8.320 -11.873 12.189 1.00 91.62 180 ASP A O 1
ATOM 1496 N N . SER A 1 181 ? -7.840 -12.280 10.035 1.00 91.06 181 SER A N 1
ATOM 1497 C CA . SER A 1 181 ? -6.703 -13.172 10.295 1.00 91.06 181 SER A CA 1
ATOM 1498 C C . SER A 1 181 ? -5.536 -12.522 11.058 1.00 91.06 181 SER A C 1
ATOM 1500 O O . SER A 1 181 ? -4.669 -13.233 11.564 1.00 91.06 181 SER A O 1
ATOM 1502 N N . PHE A 1 182 ? -5.500 -11.191 11.172 1.00 93.88 182 PHE A N 1
ATOM 1503 C CA . PHE A 1 182 ? -4.415 -10.445 11.810 1.00 93.88 182 PHE A CA 1
ATOM 1504 C C . PHE A 1 182 ? -4.732 -9.913 13.211 1.00 93.88 182 PHE A C 1
ATOM 1506 O O . PHE A 1 182 ? -3.832 -9.388 13.865 1.00 93.88 182 PHE A O 1
ATOM 1513 N N . TRP A 1 183 ? -5.960 -10.045 13.717 1.00 93.75 183 TRP A N 1
ATOM 1514 C CA . TRP A 1 183 ? -6.342 -9.430 15.000 1.00 93.75 183 TRP A CA 1
ATOM 1515 C C . TRP A 1 183 ? -5.560 -9.960 16.207 1.00 93.75 183 TRP A C 1
ATOM 1517 O O . TRP A 1 183 ? -5.311 -9.227 17.163 1.00 93.75 183 TRP A O 1
ATOM 1527 N N . ASN A 1 184 ? -5.123 -11.219 16.150 1.00 91.31 184 ASN A N 1
ATOM 1528 C CA . ASN A 1 184 ? -4.269 -11.833 17.169 1.00 91.31 184 ASN A CA 1
ATOM 1529 C C . ASN A 1 184 ? -2.766 -11.566 16.957 1.00 91.31 184 ASN A C 1
ATOM 1531 O O . ASN A 1 184 ? -1.951 -12.098 17.702 1.00 91.31 184 ASN A O 1
ATOM 1535 N N . SER A 1 185 ? -2.376 -10.754 15.969 1.00 91.50 185 SER A N 1
ATOM 1536 C CA . SER A 1 185 ? -0.968 -10.525 15.637 1.00 91.50 185 SER A CA 1
ATOM 1537 C C . SER A 1 185 ? -0.185 -9.879 16.784 1.00 91.50 185 SER A C 1
ATOM 1539 O O . SER A 1 185 ? -0.526 -8.797 17.280 1.00 91.50 185 SER A O 1
ATOM 1541 N N . GLU A 1 186 ? 0.948 -10.488 17.130 1.00 90.00 186 GLU A N 1
ATOM 1542 C CA . GLU A 1 186 ? 1.933 -9.921 18.057 1.00 90.00 186 GLU A CA 1
ATOM 1543 C C . GLU A 1 186 ? 2.741 -8.778 17.425 1.00 90.00 186 GLU A C 1
ATOM 1545 O O . GLU A 1 186 ? 3.207 -7.880 18.134 1.00 90.00 186 GLU A O 1
ATOM 1550 N N . ASN A 1 187 ? 2.815 -8.720 16.090 1.00 91.69 187 ASN A N 1
ATOM 1551 C CA . ASN A 1 187 ? 3.468 -7.628 15.375 1.00 91.69 187 ASN A CA 1
ATOM 1552 C C . ASN A 1 187 ? 2.661 -6.321 15.524 1.00 91.69 187 ASN A C 1
ATOM 1554 O O . ASN A 1 187 ? 1.517 -6.212 15.068 1.00 91.69 187 ASN A O 1
ATOM 1558 N N . LYS A 1 188 ? 3.283 -5.313 16.152 1.00 92.44 188 LYS A N 1
ATOM 1559 C CA . LYS A 1 188 ? 2.684 -3.996 16.418 1.00 92.44 188 LYS A CA 1
ATOM 1560 C C . LYS A 1 188 ? 2.332 -3.232 15.141 1.00 92.44 188 LYS A C 1
ATOM 1562 O O . LYS A 1 188 ? 1.297 -2.572 15.114 1.00 92.44 188 LYS A O 1
ATOM 1567 N N . MET A 1 189 ? 3.142 -3.324 14.089 1.00 94.62 189 MET A N 1
ATOM 1568 C CA . MET A 1 189 ? 2.861 -2.647 12.822 1.00 94.62 189 MET A CA 1
ATOM 1569 C C . MET A 1 189 ? 1.664 -3.242 12.097 1.00 94.62 189 MET A C 1
ATOM 1571 O O . MET A 1 189 ? 0.864 -2.493 11.543 1.00 94.62 189 MET A O 1
ATOM 1575 N N . ILE A 1 190 ? 1.462 -4.558 12.190 1.00 95.81 190 ILE A N 1
ATOM 1576 C CA . ILE A 1 190 ? 0.229 -5.187 11.704 1.00 95.81 190 ILE A CA 1
ATOM 1577 C C . ILE A 1 190 ? -0.988 -4.651 12.472 1.00 95.81 190 ILE A C 1
ATOM 1579 O O . ILE A 1 190 ? -1.972 -4.256 11.850 1.00 95.81 190 ILE A O 1
ATOM 1583 N N . ARG A 1 191 ? -0.916 -4.550 13.810 1.00 95.31 191 ARG A N 1
ATOM 1584 C CA . ARG A 1 191 ? -2.011 -3.969 14.614 1.00 95.31 191 ARG A CA 1
ATOM 1585 C C . ARG A 1 191 ? -2.292 -2.509 14.245 1.00 95.31 191 ARG A C 1
ATOM 1587 O O . ARG A 1 191 ? -3.450 -2.139 14.069 1.00 95.31 191 ARG A O 1
ATOM 1594 N N . ASN A 1 192 ? -1.250 -1.701 14.046 1.00 96.31 192 ASN A N 1
ATOM 1595 C CA . ASN A 1 192 ? -1.386 -0.325 13.556 1.00 96.31 192 ASN A CA 1
ATOM 1596 C C . ASN A 1 192 ? -2.044 -0.274 12.166 1.00 96.31 192 ASN A C 1
ATOM 1598 O O . ASN A 1 192 ? -2.867 0.603 11.901 1.00 96.31 192 ASN A O 1
ATOM 1602 N N . GLY A 1 193 ? -1.723 -1.232 11.297 1.00 96.94 193 GLY A N 1
ATOM 1603 C CA . GLY A 1 193 ? -2.364 -1.413 9.999 1.00 96.94 193 GLY A CA 1
ATOM 1604 C C . GLY A 1 193 ? -3.864 -1.694 10.104 1.00 96.94 193 GLY A C 1
ATOM 1605 O O . GLY A 1 193 ? -4.659 -1.064 9.407 1.00 96.94 193 GLY A O 1
ATOM 1606 N N . ILE A 1 194 ? -4.283 -2.555 11.039 1.00 97.50 194 ILE A N 1
ATOM 1607 C CA . ILE A 1 194 ? -5.709 -2.790 11.331 1.00 97.50 194 ILE A CA 1
ATOM 1608 C C . ILE A 1 194 ? -6.376 -1.489 11.794 1.00 97.50 194 ILE A C 1
ATOM 1610 O O . ILE A 1 194 ? -7.409 -1.101 11.248 1.00 97.50 194 ILE A O 1
ATOM 1614 N N . VAL A 1 195 ? -5.758 -0.753 12.727 1.00 98.00 195 VAL A N 1
ATOM 1615 C CA . VAL A 1 195 ? -6.252 0.564 13.176 1.00 98.00 195 VAL A CA 1
ATOM 1616 C C . VAL A 1 195 ? -6.427 1.525 11.992 1.00 98.00 195 VAL A C 1
ATOM 1618 O O . VAL A 1 195 ? -7.434 2.237 11.910 1.00 98.00 195 VAL A O 1
ATOM 1621 N N . GLN A 1 196 ? -5.479 1.541 11.052 1.00 97.75 196 GLN A N 1
ATOM 1622 C CA . GLN A 1 196 ? -5.546 2.358 9.840 1.00 97.75 196 GLN A CA 1
ATOM 1623 C C . GLN A 1 196 ? -6.739 1.971 8.954 1.00 97.75 196 GLN A C 1
ATOM 1625 O O . GLN A 1 196 ? -7.461 2.860 8.492 1.00 97.75 196 GLN A O 1
ATOM 1630 N N . ILE A 1 197 ? -6.981 0.670 8.759 1.00 98.12 197 ILE A N 1
ATOM 1631 C CA . ILE A 1 197 ? -8.131 0.166 7.997 1.00 98.12 197 ILE A CA 1
ATOM 1632 C C . ILE A 1 197 ? -9.441 0.563 8.675 1.00 98.12 197 ILE A C 1
ATOM 1634 O O . ILE A 1 197 ? -10.309 1.113 8.003 1.00 98.12 197 ILE A O 1
ATOM 1638 N N . LEU A 1 198 ? -9.579 0.391 9.992 1.00 98.06 198 LEU A N 1
ATOM 1639 C CA . LEU A 1 198 ? -10.795 0.769 10.726 1.00 98.06 198 LEU A CA 1
ATOM 1640 C C . LEU A 1 198 ? -11.081 2.278 10.629 1.00 98.06 198 LEU A C 1
ATOM 1642 O O . LEU A 1 198 ? -12.205 2.690 10.335 1.00 98.06 198 LEU A O 1
ATOM 1646 N N . LYS A 1 199 ? -10.054 3.126 10.767 1.00 97.94 199 LYS A N 1
ATOM 1647 C CA . LYS A 1 199 ? -10.181 4.578 10.535 1.00 97.94 199 LYS A CA 1
ATOM 1648 C C . LYS A 1 199 ? -10.551 4.904 9.086 1.00 97.94 199 LYS A C 1
ATOM 1650 O O . LYS A 1 199 ? -11.244 5.889 8.827 1.00 97.94 199 LYS A O 1
ATOM 1655 N N . CYS A 1 200 ? -10.081 4.109 8.125 1.00 97.81 200 CYS A N 1
ATOM 1656 C CA . CYS A 1 200 ? -10.470 4.242 6.726 1.00 97.81 200 CYS A CA 1
ATOM 1657 C C . CYS A 1 200 ? -11.931 3.828 6.506 1.00 97.81 200 CYS A C 1
ATOM 1659 O O . CYS A 1 200 ? -12.648 4.552 5.816 1.00 97.81 200 CYS A O 1
ATOM 1661 N N . LEU A 1 201 ? -12.388 2.738 7.133 1.00 97.44 201 LEU A N 1
ATOM 1662 C CA . LEU A 1 201 ? -13.775 2.269 7.092 1.00 97.44 201 LEU A CA 1
ATOM 1663 C C . LEU A 1 201 ? -14.738 3.347 7.566 1.00 97.44 201 LEU A C 1
ATOM 1665 O O . LEU A 1 201 ? -15.671 3.667 6.841 1.00 97.44 201 LEU A O 1
ATOM 1669 N N . TYR A 1 202 ? -14.457 4.004 8.694 1.00 97.25 202 TYR A N 1
ATOM 1670 C CA . TYR A 1 202 ? -15.300 5.102 9.177 1.00 97.25 202 TYR A CA 1
ATOM 1671 C C . TYR A 1 202 ? -15.522 6.209 8.126 1.00 97.25 202 TYR A C 1
ATOM 1673 O O . TYR A 1 202 ? -16.600 6.798 8.047 1.00 97.25 202 TYR A O 1
ATOM 1681 N N . LYS A 1 203 ? -14.517 6.483 7.282 1.00 95.75 203 LYS A N 1
ATOM 1682 C CA . LYS A 1 203 ? -14.600 7.509 6.229 1.00 95.75 203 LYS A CA 1
ATOM 1683 C C . LYS A 1 203 ? -15.381 7.058 4.992 1.00 95.75 203 LYS A C 1
ATOM 1685 O O . LYS A 1 203 ? -15.867 7.917 4.263 1.00 95.75 203 LYS A O 1
ATOM 1690 N N . ILE A 1 204 ? -15.465 5.755 4.719 1.00 96.31 204 ILE A N 1
ATOM 1691 C CA . ILE A 1 204 ? -16.048 5.227 3.471 1.00 96.31 204 ILE A CA 1
ATOM 1692 C C . ILE A 1 204 ? -17.389 4.515 3.678 1.00 96.31 204 ILE A C 1
ATOM 1694 O O . ILE A 1 204 ? -18.257 4.636 2.817 1.00 96.31 204 ILE A O 1
ATOM 1698 N N . ASP A 1 205 ? -17.548 3.811 4.799 1.00 96.50 205 ASP A N 1
ATOM 1699 C CA . ASP A 1 205 ? -18.716 3.024 5.188 1.00 96.50 205 ASP A CA 1
ATOM 1700 C C . ASP A 1 205 ? -18.818 2.960 6.727 1.00 96.50 205 ASP A C 1
ATOM 1702 O O . ASP A 1 205 ? -18.259 2.089 7.403 1.00 96.50 205 ASP A O 1
ATOM 1706 N N . LYS A 1 206 ? -19.565 3.915 7.294 1.00 96.06 206 LYS A N 1
ATOM 1707 C CA . LYS A 1 206 ? -19.807 4.001 8.744 1.00 96.06 206 LYS A CA 1
ATOM 1708 C C . LYS A 1 206 ? -20.590 2.808 9.289 1.00 96.06 206 LYS A C 1
ATOM 1710 O O . LYS A 1 206 ? -20.467 2.505 10.475 1.00 96.06 206 LYS A O 1
ATOM 1715 N N . ARG A 1 207 ? -21.415 2.155 8.462 1.00 96.44 207 ARG A N 1
ATOM 1716 C CA . ARG A 1 207 ? -22.193 0.989 8.888 1.00 96.44 207 ARG A CA 1
ATOM 1717 C C . ARG A 1 207 ? -21.252 -0.186 9.106 1.00 96.44 207 ARG A C 1
ATOM 1719 O O . ARG A 1 207 ? -21.235 -0.717 10.210 1.00 96.44 207 ARG A O 1
ATOM 1726 N N . LEU A 1 208 ? -20.416 -0.501 8.115 1.00 96.44 208 LEU A N 1
ATOM 1727 C CA . LEU A 1 208 ? -19.417 -1.563 8.232 1.00 96.44 208 LEU A CA 1
ATOM 1728 C C . LEU A 1 208 ? -18.454 -1.306 9.401 1.00 96.44 208 LEU A C 1
ATOM 1730 O O . LEU A 1 208 ? -18.178 -2.218 10.171 1.00 96.44 208 LEU A O 1
ATOM 1734 N N . TYR A 1 209 ? -18.018 -0.057 9.600 1.00 97.75 209 TYR A N 1
ATOM 1735 C CA . TYR A 1 209 ? -17.222 0.328 10.772 1.00 97.75 209 TYR A CA 1
ATOM 1736 C C . TYR A 1 209 ? -17.906 -0.040 12.101 1.00 97.75 209 TYR A C 1
ATOM 1738 O O . TYR A 1 209 ? -17.299 -0.692 12.949 1.00 97.75 209 TYR A O 1
ATOM 1746 N N . ARG A 1 210 ? -19.180 0.337 12.287 1.00 97.69 210 ARG A N 1
ATOM 1747 C CA . ARG A 1 210 ? -19.948 0.010 13.503 1.00 97.69 210 ARG A CA 1
ATOM 1748 C C . ARG A 1 210 ? -20.194 -1.490 13.645 1.00 97.69 210 ARG A C 1
ATOM 1750 O O . ARG A 1 210 ? -20.151 -2.003 14.760 1.00 97.69 210 ARG A O 1
ATOM 1757 N N . ASP A 1 211 ? -20.430 -2.189 12.539 1.00 96.94 211 ASP A N 1
ATOM 1758 C CA . ASP A 1 211 ? -20.624 -3.640 12.526 1.00 96.94 211 ASP A CA 1
ATOM 1759 C C . ASP A 1 211 ? -19.352 -4.381 12.972 1.00 96.94 211 ASP A C 1
ATOM 1761 O O . ASP A 1 211 ? -19.449 -5.359 13.718 1.00 96.94 211 ASP A O 1
ATOM 1765 N N . THR A 1 212 ? -18.159 -3.868 12.649 1.00 96.50 212 THR A N 1
ATOM 1766 C CA . THR A 1 212 ? -16.901 -4.394 13.203 1.00 96.50 212 THR A CA 1
ATOM 1767 C C . THR A 1 212 ? -16.845 -4.244 14.728 1.00 96.50 212 THR A C 1
ATOM 1769 O O . THR A 1 212 ? -16.530 -5.208 15.424 1.00 96.50 212 THR A O 1
ATOM 1772 N N . TYR A 1 213 ? -17.230 -3.089 15.287 1.00 97.19 213 TYR A N 1
ATOM 1773 C CA . TYR A 1 213 ? -17.299 -2.927 16.750 1.00 97.19 213 TYR A CA 1
ATOM 1774 C C . TYR A 1 213 ? -18.317 -3.870 17.391 1.00 97.19 213 TYR A C 1
ATOM 1776 O O . TYR A 1 213 ? -18.021 -4.467 18.421 1.00 97.19 213 TYR A O 1
ATOM 1784 N N . ARG A 1 214 ? -19.493 -4.054 16.778 1.00 96.38 214 ARG A N 1
ATOM 1785 C CA . ARG A 1 214 ? -20.502 -5.014 17.263 1.00 96.38 214 ARG A CA 1
ATOM 1786 C C . ARG A 1 214 ? -19.982 -6.447 17.267 1.00 96.38 214 ARG A C 1
ATOM 1788 O O . ARG A 1 214 ? -20.290 -7.180 18.201 1.00 96.38 214 ARG A O 1
ATOM 1795 N N . SER A 1 215 ? -19.198 -6.822 16.260 1.00 95.00 215 SER A N 1
ATOM 1796 C CA . SER A 1 215 ? -18.636 -8.173 16.126 1.00 95.00 215 SER A CA 1
ATOM 1797 C C . SER A 1 215 ? -17.628 -8.489 17.232 1.00 95.00 215 SER A C 1
ATOM 1799 O O . SER A 1 215 ? -17.566 -9.619 17.707 1.00 95.00 215 SER A O 1
ATOM 1801 N N . TYR A 1 216 ? -16.885 -7.481 17.698 1.00 94.38 216 TYR A N 1
ATOM 1802 C CA . TYR A 1 216 ? -15.851 -7.646 18.723 1.00 94.38 216 TYR A CA 1
ATOM 1803 C C . TYR A 1 216 ? -16.221 -7.088 20.102 1.00 94.38 216 TYR A C 1
ATOM 1805 O O . TYR A 1 216 ? -15.401 -7.129 21.013 1.00 94.38 216 TYR A O 1
ATOM 1813 N N . GLN A 1 217 ? -17.449 -6.606 20.306 1.00 91.88 217 GLN A N 1
ATOM 1814 C CA . GLN A 1 217 ? -17.851 -5.933 21.549 1.00 91.88 217 GLN A CA 1
ATOM 1815 C C . GLN A 1 217 ? -17.719 -6.794 22.817 1.00 91.88 217 GLN A C 1
ATOM 1817 O O . GLN A 1 217 ? -17.585 -6.252 23.912 1.00 91.88 217 GLN A O 1
ATOM 1822 N N . SER A 1 218 ? -17.782 -8.119 22.670 1.00 90.38 218 SER A N 1
ATOM 1823 C CA . SER A 1 218 ? -17.722 -9.087 23.773 1.00 90.38 218 SER A CA 1
ATOM 1824 C C . SER A 1 218 ? -16.332 -9.703 23.952 1.00 90.38 218 SER A C 1
ATOM 1826 O O . SER A 1 218 ? -16.175 -10.648 24.719 1.00 90.38 218 SER A O 1
ATOM 1828 N N . THR A 1 219 ? -15.320 -9.221 23.224 1.00 92.38 219 THR A N 1
ATOM 1829 C CA . THR A 1 219 ? -13.957 -9.736 23.367 1.00 92.38 219 THR A CA 1
ATOM 1830 C C . THR A 1 219 ? -13.337 -9.297 24.691 1.00 92.38 219 THR A C 1
ATOM 1832 O O . THR A 1 219 ? -13.505 -8.158 25.127 1.00 92.38 219 THR A O 1
ATOM 1835 N N . TYR A 1 220 ? -12.562 -10.195 25.296 1.00 90.19 220 TYR A N 1
ATOM 1836 C CA . TYR A 1 220 ? -11.697 -9.905 26.444 1.00 90.19 220 TYR A CA 1
ATOM 1837 C C . TYR A 1 220 ? -10.212 -9.945 26.064 1.00 90.19 220 TYR A C 1
ATOM 1839 O O . TYR A 1 220 ? -9.349 -9.859 26.935 1.00 90.19 220 TYR A O 1
ATOM 1847 N N . ASN A 1 221 ? -9.893 -10.083 24.772 1.00 93.81 221 ASN A N 1
ATOM 1848 C CA . ASN A 1 221 ? -8.515 -10.106 24.302 1.00 93.81 221 ASN A CA 1
ATOM 1849 C C . ASN A 1 221 ? -7.925 -8.680 24.328 1.00 93.81 221 ASN A C 1
ATOM 1851 O O . ASN A 1 221 ? -8.424 -7.810 23.604 1.00 93.81 221 ASN A O 1
ATOM 1855 N N . PRO A 1 222 ? -6.848 -8.421 25.100 1.00 93.75 222 PRO A N 1
ATOM 1856 C CA . PRO A 1 222 ? -6.246 -7.094 25.178 1.00 93.75 222 PRO A CA 1
ATOM 1857 C C . PRO A 1 222 ? -5.804 -6.532 23.823 1.00 93.75 222 PRO A C 1
ATOM 1859 O O . PRO A 1 222 ? -5.978 -5.341 23.595 1.00 93.75 222 PRO A O 1
ATOM 1862 N N . ASN A 1 223 ? -5.304 -7.364 22.900 1.00 94.06 223 ASN A N 1
ATOM 1863 C CA . ASN A 1 223 ? -4.863 -6.901 21.579 1.00 94.06 223 ASN A CA 1
ATOM 1864 C C . ASN A 1 223 ? -6.040 -6.349 20.761 1.00 94.06 223 ASN A C 1
ATOM 1866 O O . ASN A 1 223 ? -5.906 -5.325 20.097 1.00 94.06 223 ASN A O 1
ATOM 1870 N N . PHE A 1 224 ? -7.203 -6.999 20.840 1.00 96.44 224 PHE A N 1
ATOM 1871 C CA . PHE A 1 224 ? -8.402 -6.591 20.105 1.00 96.44 224 PHE A CA 1
ATOM 1872 C C . PHE A 1 224 ? -8.925 -5.272 20.659 1.00 96.44 224 PHE A C 1
ATOM 1874 O O . PHE A 1 224 ? -9.266 -4.367 19.903 1.00 96.44 224 PHE A O 1
ATOM 1881 N N . ILE A 1 225 ? -8.957 -5.156 21.986 1.00 96.31 225 ILE A N 1
ATOM 1882 C CA . ILE A 1 225 ? -9.419 -3.949 22.667 1.00 96.31 225 ILE A CA 1
ATOM 1883 C C . ILE A 1 225 ? -8.474 -2.778 22.400 1.00 96.31 225 ILE A C 1
ATOM 1885 O O . ILE A 1 225 ? -8.948 -1.682 22.128 1.00 96.31 225 ILE A O 1
ATOM 1889 N N . GLU A 1 226 ? -7.157 -2.993 22.419 1.00 96.19 226 GLU A N 1
ATOM 1890 C CA . GLU A 1 226 ? -6.166 -1.971 22.059 1.00 96.19 226 GLU A CA 1
ATOM 1891 C C . GLU A 1 226 ? -6.373 -1.477 20.617 1.00 96.19 226 GLU A C 1
ATOM 1893 O O . GLU A 1 226 ? -6.454 -0.270 20.394 1.00 96.19 226 GLU A O 1
ATOM 1898 N N . ILE A 1 227 ? -6.568 -2.391 19.656 1.00 97.31 227 ILE A N 1
ATOM 1899 C CA . ILE A 1 227 ? -6.897 -2.043 18.263 1.00 97.31 227 ILE A CA 1
ATOM 1900 C C . ILE A 1 227 ? -8.175 -1.194 18.202 1.00 97.31 227 ILE A C 1
ATOM 1902 O O . ILE A 1 227 ? -8.178 -0.121 17.596 1.00 97.31 227 ILE A O 1
ATOM 1906 N N . LEU A 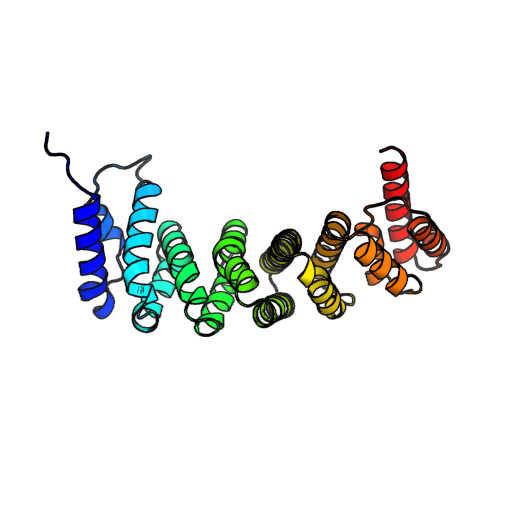1 228 ? -9.259 -1.652 18.836 1.00 97.50 228 LEU A N 1
ATOM 1907 C CA . LEU A 1 228 ? -10.548 -0.958 18.806 1.00 97.50 228 LEU A CA 1
ATOM 1908 C C . LEU A 1 228 ? -10.492 0.403 19.509 1.00 97.50 228 LEU A C 1
ATOM 1910 O O . LEU A 1 228 ? -11.131 1.349 19.049 1.00 97.50 228 LEU A O 1
ATOM 1914 N N . ALA A 1 229 ? -9.749 0.519 20.609 1.00 97.25 229 ALA A N 1
ATOM 1915 C CA . ALA A 1 229 ? -9.553 1.769 21.336 1.00 97.25 229 ALA A CA 1
ATOM 1916 C C . ALA A 1 229 ? -8.799 2.794 20.476 1.00 97.25 229 ALA A C 1
ATOM 1918 O O . ALA A 1 229 ? -9.230 3.944 20.358 1.00 97.25 229 ALA A O 1
ATOM 1919 N N . ASP A 1 230 ? -7.728 2.366 19.805 1.00 97.31 230 ASP A N 1
ATOM 1920 C CA . ASP A 1 230 ? -6.903 3.233 18.960 1.00 97.31 230 ASP A CA 1
ATOM 1921 C C . ASP A 1 230 ? -7.585 3.607 17.631 1.00 97.31 230 ASP A C 1
ATOM 1923 O O . ASP A 1 230 ? -7.210 4.601 16.990 1.00 97.31 230 ASP A O 1
ATOM 1927 N N . SER A 1 231 ? -8.607 2.850 17.213 1.00 97.50 231 SER A N 1
ATOM 1928 C CA . SER A 1 231 ? -9.399 3.106 16.005 1.00 97.50 231 SER A CA 1
ATOM 1929 C C . SER A 1 231 ? -10.657 3.956 16.204 1.00 97.50 231 SER A C 1
ATOM 1931 O O . SER A 1 231 ? -11.366 4.215 15.222 1.00 97.50 231 SER A O 1
ATOM 1933 N N . ILE A 1 232 ? -10.957 4.408 17.428 1.00 98.12 232 ILE A N 1
ATOM 1934 C CA . ILE A 1 232 ? -12.159 5.212 17.703 1.00 98.12 232 ILE A CA 1
ATOM 1935 C C . ILE A 1 232 ? -12.161 6.471 16.831 1.00 98.12 232 ILE A C 1
ATOM 1937 O O . ILE A 1 232 ? -11.246 7.291 16.877 1.00 98.12 232 ILE A O 1
ATOM 1941 N N . SER A 1 233 ? -13.209 6.598 16.016 1.00 97.00 233 SER A N 1
ATOM 1942 C CA . SER A 1 233 ? -13.374 7.678 15.036 1.00 97.00 233 SER A CA 1
ATOM 1943 C C . SER A 1 233 ? -14.723 8.395 15.146 1.00 97.00 233 SER A C 1
ATOM 1945 O O . SER A 1 233 ? -14.942 9.394 14.465 1.00 97.00 233 SER A O 1
ATOM 1947 N N . GLU A 1 234 ? -15.622 7.918 16.008 1.00 95.69 234 GLU A N 1
ATOM 1948 C CA . GLU A 1 234 ? -16.898 8.565 16.311 1.00 95.69 234 GLU A CA 1
ATOM 1949 C C . GLU A 1 234 ? -17.244 8.458 17.795 1.00 95.69 234 GLU A C 1
ATOM 1951 O O . GLU A 1 234 ? -16.745 7.588 18.508 1.00 95.69 234 GLU A O 1
ATOM 1956 N N . ASN A 1 235 ? -18.146 9.333 18.236 1.00 95.00 235 ASN A N 1
ATOM 1957 C CA . ASN A 1 235 ? -18.711 9.306 19.574 1.00 95.00 235 ASN A CA 1
ATOM 1958 C C . ASN A 1 235 ? -20.189 8.875 19.536 1.00 95.00 235 ASN A C 1
ATOM 1960 O O . ASN A 1 235 ? -21.091 9.690 19.734 1.00 95.00 235 ASN A O 1
ATOM 1964 N N . SER A 1 236 ? -20.433 7.595 19.243 1.00 94.88 236 SER A N 1
ATOM 1965 C CA . SER A 1 236 ? -21.772 6.992 19.224 1.00 94.88 236 SER A CA 1
ATOM 1966 C C . SER A 1 236 ? -22.082 6.238 20.523 1.00 94.88 236 SER A C 1
ATOM 1968 O O . SER A 1 236 ? -21.172 5.834 21.248 1.00 94.88 236 SER A O 1
ATOM 1970 N N . GLN A 1 237 ? -23.373 6.034 20.809 1.00 95.25 237 GLN A N 1
ATOM 1971 C CA . GLN A 1 237 ? -23.835 5.316 22.005 1.00 95.25 237 GLN A CA 1
ATOM 1972 C C . GLN A 1 237 ? -23.215 3.912 22.111 1.00 95.25 237 GLN A C 1
ATOM 1974 O O . GLN A 1 237 ? -22.662 3.566 23.148 1.00 95.25 237 GLN A O 1
ATOM 1979 N N . LEU A 1 238 ? -23.192 3.167 20.999 1.00 95.81 238 LEU A N 1
ATOM 1980 C CA . LEU A 1 238 ? -22.559 1.846 20.902 1.00 95.81 238 LEU A CA 1
ATOM 1981 C C . LEU A 1 238 ? -21.106 1.853 21.404 1.00 95.81 238 LEU A C 1
ATOM 1983 O O . LEU A 1 238 ? -20.705 0.981 22.169 1.00 95.81 238 LEU A O 1
ATOM 1987 N N . ILE A 1 239 ? -20.301 2.822 20.957 1.00 96.69 239 ILE A N 1
ATOM 1988 C CA . ILE A 1 239 ? -18.877 2.883 21.309 1.00 96.69 239 ILE A CA 1
ATOM 1989 C C . ILE A 1 239 ? -18.703 3.254 22.784 1.00 96.69 239 ILE A C 1
ATOM 1991 O O . ILE A 1 239 ? -17.836 2.686 23.443 1.00 96.69 239 ILE A O 1
ATOM 1995 N N . ARG A 1 240 ? -19.538 4.155 23.325 1.00 96.25 240 ARG A N 1
ATOM 1996 C CA . ARG A 1 240 ? -19.510 4.502 24.759 1.00 96.25 240 ARG A CA 1
ATOM 1997 C C . ARG A 1 240 ? -19.774 3.281 25.630 1.00 96.25 240 ARG A C 1
ATOM 1999 O O . ARG A 1 240 ? -18.963 2.980 26.494 1.00 96.25 240 ARG A O 1
ATOM 2006 N N . GLU A 1 241 ? -20.837 2.537 25.337 1.00 95.94 241 GLU A N 1
ATOM 2007 C CA . GLU A 1 241 ? -21.209 1.331 26.088 1.00 95.94 241 GLU A CA 1
ATOM 2008 C C . GLU A 1 241 ? -20.122 0.246 26.030 1.00 95.94 241 GLU A C 1
ATOM 2010 O O . GLU A 1 241 ? -19.906 -0.499 26.987 1.00 95.94 241 GLU A O 1
ATOM 2015 N N . ILE A 1 242 ? -19.410 0.136 24.906 1.00 96.62 242 ILE A N 1
ATOM 2016 C CA . ILE A 1 242 ? -18.252 -0.756 24.782 1.00 96.62 242 ILE A CA 1
ATOM 2017 C C . ILE A 1 242 ? -17.099 -0.284 25.684 1.00 96.62 242 ILE A C 1
ATOM 2019 O O . ILE A 1 242 ? -16.556 -1.084 26.445 1.00 96.62 242 ILE A O 1
ATOM 2023 N N . VAL A 1 243 ? -16.746 1.004 25.643 1.00 96.31 243 VAL A N 1
ATOM 2024 C CA . VAL A 1 243 ? -15.635 1.561 26.434 1.00 96.31 243 VAL A CA 1
ATOM 2025 C C . VAL A 1 243 ? -15.919 1.497 27.938 1.00 96.31 243 VAL A C 1
ATOM 2027 O O . VAL A 1 243 ? -15.048 1.074 28.695 1.00 96.31 243 VAL A O 1
ATOM 2030 N N . GLU A 1 244 ? -17.141 1.812 28.372 1.00 95.06 244 GLU A N 1
ATOM 2031 C CA . GLU A 1 244 ? -17.569 1.710 29.777 1.00 95.06 244 GLU A CA 1
ATOM 2032 C C . GLU A 1 244 ? -17.436 0.282 30.327 1.00 95.06 244 GLU A C 1
ATOM 2034 O O . GLU A 1 244 ? -17.098 0.078 31.496 1.00 95.06 244 GLU A O 1
ATOM 2039 N N . ARG A 1 245 ? -17.668 -0.738 29.489 1.00 94.50 245 ARG A N 1
ATOM 2040 C CA . ARG A 1 245 ? -17.420 -2.137 29.870 1.00 94.50 245 ARG A CA 1
ATOM 2041 C C . ARG A 1 245 ? -15.932 -2.417 30.058 1.00 94.50 245 ARG A C 1
ATOM 2043 O O . ARG A 1 245 ? -15.564 -3.113 31.003 1.00 94.50 245 ARG A O 1
ATOM 2050 N N . TRP A 1 246 ? -15.072 -1.877 29.197 1.00 95.88 246 TRP A N 1
ATOM 2051 C CA . TRP A 1 246 ? -13.625 -2.062 29.314 1.00 95.88 246 TRP A CA 1
ATOM 2052 C C . TRP A 1 246 ? -13.039 -1.394 30.563 1.00 95.88 246 TRP A C 1
ATOM 2054 O O . TRP A 1 246 ? -12.142 -1.966 31.180 1.00 95.88 246 TRP A O 1
ATOM 2064 N N . GLU A 1 247 ? -13.564 -0.244 30.993 1.00 93.44 247 GLU A N 1
ATOM 2065 C CA . GLU A 1 247 ? -13.123 0.426 32.231 1.00 93.44 247 GLU A CA 1
ATOM 2066 C C . GLU A 1 247 ? -13.335 -0.437 33.483 1.00 93.44 247 GLU A C 1
ATOM 2068 O O . GLU A 1 247 ? -12.530 -0.405 34.418 1.00 93.44 247 GLU A O 1
ATOM 2073 N N . LYS A 1 248 ? -14.386 -1.264 33.476 1.00 93.06 248 LYS A N 1
ATOM 2074 C CA . LYS A 1 248 ? -14.719 -2.192 34.566 1.00 93.06 248 LYS A CA 1
ATOM 2075 C C . LYS A 1 248 ? -13.866 -3.467 34.563 1.00 93.06 248 LYS A C 1
ATOM 2077 O O . LYS A 1 248 ? -13.965 -4.262 35.494 1.00 93.06 248 LYS A O 1
ATOM 2082 N N . SER A 1 249 ? -13.030 -3.687 33.546 1.00 92.69 249 SER A N 1
ATOM 2083 C CA . SER A 1 249 ? -12.199 -4.892 33.437 1.00 92.69 249 SER A CA 1
ATOM 2084 C C . SER A 1 249 ? -11.144 -4.961 34.539 1.00 92.69 249 SER A C 1
ATOM 2086 O O . SER A 1 249 ? -10.489 -3.968 34.820 1.00 92.69 249 SER A O 1
ATOM 2088 N N . GLY A 1 250 ? -10.890 -6.138 35.116 1.00 92.62 250 GLY A N 1
ATOM 2089 C CA . GLY A 1 250 ? -9.771 -6.348 36.048 1.00 92.62 250 GLY A CA 1
ATOM 2090 C C . GLY A 1 250 ? -8.384 -6.326 35.385 1.00 92.62 250 GLY A C 1
ATOM 2091 O O . GLY A 1 250 ? -7.373 -6.212 36.072 1.00 92.62 250 GLY A O 1
ATOM 2092 N N . ASN A 1 251 ? -8.309 -6.410 34.052 1.00 95.94 251 ASN A N 1
ATOM 2093 C CA . ASN A 1 251 ? -7.046 -6.470 33.320 1.00 95.94 251 ASN A CA 1
ATOM 2094 C C . ASN A 1 251 ? -6.443 -5.068 33.112 1.00 95.94 251 ASN A C 1
ATOM 2096 O O . ASN A 1 251 ? -7.055 -4.197 32.492 1.00 95.94 251 ASN A O 1
ATOM 2100 N N . ILE A 1 252 ? -5.202 -4.871 33.567 1.00 95.38 252 ILE A N 1
ATOM 2101 C CA . ILE A 1 252 ? -4.495 -3.579 33.515 1.00 95.38 252 ILE A CA 1
ATOM 2102 C C . ILE A 1 252 ? -4.340 -3.050 32.079 1.00 95.38 252 ILE A C 1
ATOM 2104 O O . ILE A 1 252 ? -4.516 -1.851 31.849 1.00 95.38 252 ILE A O 1
ATOM 2108 N N . ARG A 1 253 ? -4.049 -3.917 31.097 1.00 95.38 253 ARG A N 1
ATOM 2109 C CA . ARG A 1 253 ? -3.917 -3.506 29.686 1.00 95.38 253 ARG A CA 1
ATOM 2110 C C . ARG A 1 253 ? -5.242 -2.989 29.140 1.00 95.38 253 ARG A C 1
ATOM 2112 O O . ARG A 1 253 ? -5.277 -1.929 28.521 1.00 95.38 253 ARG A O 1
ATOM 2119 N N . ILE A 1 254 ? -6.330 -3.695 29.448 1.00 96.50 254 ILE A N 1
ATOM 2120 C CA . ILE A 1 254 ? -7.684 -3.306 29.039 1.00 96.50 254 ILE A CA 1
ATOM 2121 C C . ILE A 1 254 ? -8.071 -1.969 29.676 1.00 96.50 254 ILE A C 1
ATOM 2123 O O . ILE A 1 254 ? -8.506 -1.073 28.957 1.00 96.50 254 ILE A O 1
ATOM 2127 N N . LYS A 1 255 ? -7.833 -1.777 30.982 1.00 95.44 255 LYS A N 1
ATOM 2128 C CA . LYS A 1 255 ? -8.088 -0.487 31.649 1.00 95.44 255 LYS A CA 1
ATOM 2129 C C . LYS A 1 255 ? -7.311 0.664 31.007 1.00 95.44 255 LYS A C 1
ATOM 2131 O O . LYS A 1 255 ? -7.861 1.744 30.800 1.00 95.44 255 LYS A O 1
ATOM 2136 N N . LYS A 1 256 ? -6.036 0.445 30.665 1.00 96.44 256 LYS A N 1
ATOM 2137 C CA . LYS A 1 256 ? -5.202 1.461 30.006 1.00 96.44 256 LYS A CA 1
ATOM 2138 C C . LYS A 1 256 ? -5.747 1.829 28.623 1.00 96.44 256 LYS A C 1
ATOM 2140 O O . LYS A 1 256 ? -5.830 3.014 28.305 1.00 96.44 256 LYS A O 1
ATOM 2145 N N . ALA A 1 257 ? -6.140 0.835 27.825 1.00 96.62 257 ALA A N 1
ATOM 2146 C CA . ALA A 1 257 ? -6.776 1.057 26.528 1.00 96.62 257 ALA A CA 1
ATOM 2147 C C . ALA A 1 257 ? -8.116 1.801 26.674 1.00 96.62 257 ALA A C 1
ATOM 2149 O O . ALA A 1 257 ? -8.356 2.772 25.958 1.00 96.62 257 ALA A O 1
ATOM 2150 N N . ALA A 1 258 ? -8.938 1.422 27.657 1.00 96.62 258 ALA A N 1
ATOM 2151 C CA . ALA A 1 258 ? -10.211 2.072 27.959 1.00 96.62 258 ALA A CA 1
ATOM 2152 C C . ALA A 1 258 ? -10.033 3.557 28.315 1.00 96.62 258 ALA A C 1
ATOM 2154 O O . ALA A 1 258 ? -10.709 4.412 27.752 1.00 96.62 258 ALA A O 1
ATOM 2155 N N . HIS A 1 259 ? -9.050 3.892 29.153 1.00 95.75 259 HIS A N 1
ATOM 2156 C CA . HIS A 1 259 ? -8.769 5.283 29.510 1.00 95.75 259 HIS A CA 1
ATOM 2157 C C . HIS A 1 259 ? -8.312 6.129 28.304 1.00 95.75 259 HIS A C 1
ATOM 2159 O O . HIS A 1 259 ? -8.677 7.301 28.165 1.00 95.75 259 HIS A O 1
ATOM 2165 N N . THR A 1 260 ? -7.524 5.545 27.394 1.00 95.88 260 THR A N 1
ATOM 2166 C CA . THR A 1 260 ? -7.153 6.195 26.124 1.00 95.88 260 THR A CA 1
ATOM 2167 C C . THR A 1 260 ? -8.376 6.399 25.224 1.00 95.88 260 THR A C 1
ATOM 2169 O O . THR A 1 260 ? -8.550 7.481 24.651 1.00 95.88 260 THR A O 1
ATOM 2172 N N . ALA A 1 261 ? -9.253 5.398 25.134 1.00 97.00 261 ALA A N 1
ATOM 2173 C CA . ALA A 1 261 ? -10.510 5.474 24.399 1.00 97.00 261 ALA A CA 1
ATOM 2174 C C . ALA A 1 261 ? -11.439 6.570 24.950 1.00 97.00 261 ALA A C 1
ATOM 2176 O O . ALA A 1 261 ? -11.953 7.385 24.181 1.00 97.00 261 ALA A O 1
ATOM 2177 N N . GLU A 1 262 ? -11.589 6.665 26.272 1.00 96.12 262 GLU A N 1
ATOM 2178 C CA . GLU A 1 262 ? -12.416 7.672 26.942 1.00 96.12 262 GLU A CA 1
ATOM 2179 C C . GLU A 1 262 ? -11.924 9.102 26.643 1.00 96.12 262 GLU A C 1
ATOM 2181 O O . GLU A 1 262 ? -12.712 9.990 26.297 1.00 96.12 262 GLU A O 1
ATOM 2186 N N . LYS A 1 263 ? -10.601 9.331 26.674 1.00 95.62 263 LYS A N 1
ATOM 2187 C CA . LYS A 1 263 ? -9.998 10.613 26.262 1.00 95.62 263 LYS A CA 1
ATOM 2188 C C . LYS A 1 263 ? -10.333 10.963 24.813 1.00 95.62 263 LYS A C 1
ATOM 2190 O O . LYS A 1 263 ? -10.632 12.122 24.518 1.00 95.62 263 LYS A O 1
ATOM 2195 N N . THR A 1 264 ? -10.289 9.982 23.916 1.00 96.25 264 THR A N 1
ATOM 2196 C CA . THR A 1 264 ? -10.639 10.168 22.502 1.00 96.25 264 THR A CA 1
ATOM 2197 C C . THR A 1 264 ? -12.122 10.505 22.338 1.00 96.25 264 THR A C 1
ATOM 2199 O O . THR A 1 264 ? -12.450 11.481 21.663 1.00 96.25 264 THR A O 1
ATOM 2202 N N . LEU A 1 265 ? -13.021 9.795 23.025 1.00 96.38 265 LEU A N 1
ATOM 2203 C CA . LEU A 1 265 ? -14.460 10.085 23.024 1.00 96.38 265 LEU A CA 1
ATOM 2204 C C . LEU A 1 265 ? -14.771 11.494 23.548 1.00 96.38 265 LEU A C 1
ATOM 2206 O O . LEU A 1 265 ? -15.556 12.222 22.935 1.00 96.38 265 LEU A O 1
ATOM 2210 N N . LYS A 1 266 ? -14.120 11.920 24.639 1.00 94.50 266 LYS A N 1
ATOM 2211 C CA . LYS A 1 266 ? -14.251 13.281 25.191 1.00 94.50 266 LYS A CA 1
ATOM 2212 C C . LYS A 1 266 ? -13.836 14.354 24.182 1.00 94.50 266 LYS A C 1
ATOM 2214 O O . LYS A 1 266 ? -14.515 15.373 24.085 1.00 94.50 266 LYS A O 1
ATOM 2219 N N . LYS A 1 267 ? -12.766 14.127 23.411 1.00 94.25 267 LYS A N 1
ATOM 2220 C CA . LYS A 1 267 ? -12.344 15.033 22.325 1.00 94.25 267 LYS A CA 1
ATOM 2221 C C . LYS A 1 267 ? -13.378 15.080 21.199 1.00 94.25 267 LYS A C 1
ATOM 2223 O O . LYS A 1 267 ? -13.794 16.165 20.814 1.00 94.25 267 LYS A O 1
ATOM 2228 N N . LEU A 1 268 ? -13.854 13.920 20.747 1.00 93.19 268 LEU A N 1
ATOM 2229 C CA . LEU A 1 268 ? -14.861 13.815 19.686 1.00 93.19 268 LEU A CA 1
ATOM 2230 C C . LEU A 1 268 ? -16.228 14.396 20.080 1.00 93.19 268 LEU A C 1
ATOM 2232 O O . LEU A 1 268 ? -16.978 14.787 19.204 1.00 93.19 268 LEU A O 1
ATOM 2236 N N . LYS A 1 269 ? -16.569 14.478 21.377 1.00 86.69 269 LYS A N 1
ATOM 2237 C CA . LYS A 1 269 ? -17.797 15.155 21.848 1.00 86.69 269 LYS A CA 1
ATOM 2238 C C . LYS A 1 269 ? -17.764 16.672 21.618 1.00 86.69 269 LYS A C 1
ATOM 2240 O O . LYS A 1 269 ? -18.812 17.301 21.566 1.00 86.69 269 LYS A O 1
ATOM 2245 N N . ARG A 1 270 ? -16.565 17.261 21.592 1.00 74.12 270 ARG A N 1
ATOM 2246 C CA . ARG A 1 270 ? -16.355 18.713 21.477 1.00 74.12 270 ARG A CA 1
ATOM 2247 C C . ARG A 1 270 ? -16.310 19.198 20.026 1.00 74.12 270 ARG A C 1
ATOM 2249 O O . ARG A 1 270 ? -16.205 20.401 19.824 1.00 74.12 270 ARG A O 1
ATOM 2256 N N . THR A 1 271 ? -16.295 18.275 19.063 1.00 59.84 271 THR A N 1
ATOM 2257 C CA . THR A 1 271 ? -16.181 18.545 17.621 1.00 59.84 271 THR A CA 1
ATOM 2258 C C . THR A 1 271 ? -17.523 18.286 16.961 1.00 59.84 271 THR A C 1
ATOM 2260 O O . THR A 1 271 ? -17.865 19.040 16.031 1.00 59.84 271 THR A O 1
#

pLDDT: mean 91.95, std 7.27, range [38.41, 98.12]